Protein AF-A0A0N4VVF8-F1 (afdb_monomer_lite)

Radius of gyration: 21.72 Å; chains: 1; bounding box: 68×48×53 Å

Sequence (247 aa):
LSRVLPILEPITEHSLSLQEAVARMHGYVGIFLQVVKQCMLDDTTSDSSSTEQSKSKDDTLNEERRIYGVRRRVGVYNMRNEGPLFARMEAIAHIASVAQSAVGTEKLDDETKEALYVEQAARWNDLFNFLSLSNQDLLEFQAHVYAASLPWWKDHQTGTDVGLRVCVRNICLRALQAHPCDLWTPCTLLSSLPPSTIEQVILELRNTVSNRKSPQTMINFLRLVQFATILTEDATHAKMLTMFFNS

Structure (mmCIF, N/CA/C/O backbone):
data_AF-A0A0N4VVF8-F1
#
_entry.id   AF-A0A0N4VVF8-F1
#
loop_
_atom_site.group_PDB
_atom_site.id
_atom_site.type_symbol
_atom_site.label_atom_id
_atom_site.label_alt_id
_atom_site.label_comp_id
_atom_site.label_asym_id
_atom_site.label_entity_id
_atom_site.label_seq_id
_atom_site.pdbx_PDB_ins_code
_atom_site.Cartn_x
_atom_site.Cartn_y
_atom_site.Cartn_z
_atom_site.occupancy
_atom_site.B_iso_or_equiv
_atom_site.auth_seq_id
_atom_site.auth_comp_id
_atom_site.auth_asym_id
_atom_site.auth_atom_id
_atom_site.pdbx_PDB_model_num
ATOM 1 N N . LEU A 1 1 ? -47.897 -5.746 3.602 1.00 51.78 1 LEU A N 1
ATOM 2 C CA . LEU A 1 1 ? -46.611 -5.136 3.188 1.00 51.78 1 LEU A CA 1
ATOM 3 C C . LEU A 1 1 ? -46.216 -3.949 4.078 1.00 51.78 1 LEU A C 1
ATOM 5 O O . LEU A 1 1 ? -45.118 -3.990 4.611 1.00 51.78 1 LEU A O 1
ATOM 9 N N . SER A 1 2 ? -47.100 -2.979 4.365 1.00 56.50 2 SER A N 1
ATOM 10 C CA . SER A 1 2 ? -46.779 -1.811 5.225 1.00 56.50 2 SER A CA 1
ATOM 11 C C . SER A 1 2 ? -46.404 -2.115 6.686 1.00 56.50 2 SER A C 1
ATOM 13 O O . SER A 1 2 ? -45.731 -1.312 7.312 1.00 56.50 2 SER A O 1
ATOM 15 N N . ARG A 1 3 ? -46.809 -3.266 7.240 1.00 57.41 3 ARG A N 1
ATOM 16 C CA . ARG A 1 3 ? -46.452 -3.688 8.612 1.00 57.41 3 ARG A CA 1
ATOM 17 C C . ARG A 1 3 ? -45.129 -4.454 8.719 1.00 57.41 3 ARG A C 1
ATOM 19 O O . ARG A 1 3 ? -44.645 -4.652 9.822 1.00 57.41 3 ARG A O 1
ATOM 26 N N . VAL A 1 4 ? -44.581 -4.917 7.594 1.00 58.44 4 VAL A N 1
ATOM 27 C CA . VAL A 1 4 ? -43.373 -5.763 7.556 1.00 58.44 4 VAL A CA 1
ATOM 28 C C . VAL A 1 4 ? -42.125 -4.915 7.299 1.00 58.44 4 VAL A C 1
ATOM 30 O O . VAL A 1 4 ? -41.097 -5.152 7.917 1.00 58.44 4 VAL A O 1
ATOM 33 N N . LEU A 1 5 ? -42.242 -3.880 6.462 1.00 58.34 5 LEU A N 1
ATOM 34 C CA . LEU A 1 5 ? -41.193 -2.883 6.208 1.00 58.34 5 LEU A CA 1
ATOM 35 C C . LEU A 1 5 ? -40.572 -2.279 7.486 1.00 58.34 5 LEU A C 1
ATOM 37 O O . LEU A 1 5 ? -39.361 -2.402 7.626 1.00 58.34 5 LEU A O 1
ATOM 41 N N . PRO A 1 6 ? -41.343 -1.757 8.462 1.00 67.06 6 PRO A N 1
ATOM 42 C CA . PRO A 1 6 ? -40.766 -1.164 9.675 1.00 67.06 6 PRO A CA 1
ATOM 43 C C . PRO A 1 6 ? -40.120 -2.181 10.633 1.00 67.06 6 PRO A C 1
ATOM 45 O O . PRO A 1 6 ? -39.443 -1.789 11.575 1.00 67.06 6 PRO A O 1
ATOM 48 N N . ILE A 1 7 ? -40.333 -3.486 10.427 1.00 69.75 7 ILE A N 1
ATOM 49 C CA . ILE A 1 7 ? -39.659 -4.553 11.187 1.00 69.75 7 ILE A CA 1
ATOM 50 C C . ILE A 1 7 ? -38.381 -4.991 10.464 1.00 69.75 7 ILE A C 1
ATOM 52 O O . ILE A 1 7 ? -37.388 -5.318 11.107 1.00 69.75 7 ILE A O 1
ATOM 56 N N . LEU A 1 8 ? -38.396 -5.000 9.130 1.00 68.19 8 LEU A N 1
ATOM 57 C CA . LEU A 1 8 ? -37.239 -5.369 8.321 1.00 68.19 8 LEU A CA 1
ATOM 58 C C . LEU A 1 8 ? -36.167 -4.279 8.308 1.00 68.19 8 LEU A C 1
ATOM 60 O O . LEU A 1 8 ? -34.995 -4.622 8.334 1.00 68.19 8 LEU A O 1
ATOM 64 N N . GLU A 1 9 ? -36.556 -3.007 8.328 1.00 70.94 9 GLU A N 1
ATOM 65 C CA . GLU A 1 9 ? -35.652 -1.850 8.312 1.00 70.94 9 GLU A CA 1
ATOM 66 C C . GLU A 1 9 ? -34.593 -1.884 9.443 1.00 70.94 9 GLU A C 1
ATOM 68 O O . GLU A 1 9 ? -33.400 -1.942 9.127 1.00 70.94 9 GLU A O 1
ATOM 73 N N . PRO A 1 10 ? -34.952 -2.030 10.736 1.00 75.31 10 PRO A N 1
ATOM 74 C CA . PRO A 1 10 ? -33.957 -2.131 11.809 1.00 75.31 10 PRO A CA 1
ATOM 75 C C . PRO A 1 10 ? -33.123 -3.422 11.749 1.00 75.31 10 PRO A C 1
ATOM 77 O O . PRO A 1 10 ? -31.963 -3.434 12.159 1.00 75.31 10 PRO A O 1
ATOM 80 N N . ILE A 1 11 ? -33.676 -4.522 11.221 1.00 73.44 11 ILE A N 1
ATOM 81 C CA . ILE A 1 11 ? -32.927 -5.777 11.028 1.00 73.44 11 ILE A CA 1
ATOM 82 C C . ILE A 1 11 ? -31.878 -5.595 9.926 1.00 73.44 11 ILE A C 1
ATOM 84 O O . ILE A 1 11 ? -30.742 -6.048 10.076 1.00 73.44 11 ILE A O 1
ATOM 88 N N . THR A 1 12 ? -32.241 -4.917 8.836 1.00 73.75 12 THR A N 1
ATOM 89 C CA . THR A 1 12 ? -31.331 -4.634 7.726 1.00 73.75 12 THR A CA 1
ATOM 90 C C . THR A 1 12 ? -30.212 -3.691 8.151 1.00 73.75 12 THR A C 1
ATOM 92 O O . THR A 1 12 ? -29.050 -4.014 7.910 1.00 73.75 12 THR A O 1
ATOM 95 N N . GLU A 1 13 ? -30.518 -2.615 8.878 1.00 75.38 13 GLU A N 1
ATOM 96 C CA . GLU A 1 13 ? -29.513 -1.693 9.424 1.00 75.38 13 GLU A CA 1
ATOM 97 C C . GLU A 1 13 ? -28.555 -2.398 10.388 1.00 75.38 13 GLU A C 1
ATOM 99 O O . GLU A 1 13 ? -27.333 -2.274 10.269 1.00 75.38 13 GLU A O 1
ATOM 104 N N . HIS A 1 14 ? -29.088 -3.217 11.299 1.00 76.81 14 HIS A N 1
ATOM 105 C CA . HIS A 1 14 ? -28.254 -3.969 12.228 1.00 76.81 14 HIS A CA 1
ATOM 106 C C . HIS A 1 14 ? -27.344 -4.965 11.495 1.00 76.81 14 HIS A C 1
ATOM 108 O O . HIS A 1 14 ? -26.149 -5.039 11.785 1.00 76.81 14 HIS A O 1
ATOM 114 N N . SER A 1 15 ? -27.874 -5.681 10.499 1.00 77.19 15 SER A N 1
ATOM 115 C CA . SER A 1 15 ? -27.088 -6.622 9.692 1.00 77.19 15 SER A CA 1
ATOM 116 C C . SER A 1 15 ? -25.971 -5.938 8.896 1.00 77.19 15 SER A C 1
ATOM 118 O O . SER A 1 15 ? -24.865 -6.474 8.820 1.00 77.19 15 SER A O 1
ATOM 120 N N . LEU A 1 16 ? -26.229 -4.737 8.371 1.00 81.38 16 LEU A N 1
ATOM 121 C CA . LEU A 1 16 ? -25.262 -3.956 7.607 1.00 81.38 16 LEU A CA 1
ATOM 122 C C . LEU A 1 16 ? -24.144 -3.431 8.516 1.00 81.38 16 LEU A C 1
ATOM 124 O O . LEU A 1 16 ? -22.969 -3.639 8.225 1.00 81.38 16 LEU A O 1
ATOM 128 N N . SER A 1 17 ? -24.499 -2.871 9.678 1.00 79.88 17 SER A N 1
ATOM 129 C CA . SER A 1 17 ? -23.515 -2.407 10.669 1.00 79.88 17 SER A CA 1
ATOM 130 C C . SER A 1 17 ? -22.598 -3.535 11.163 1.00 79.88 17 SER A C 1
ATOM 132 O O . SER A 1 17 ? -21.391 -3.344 11.340 1.00 79.88 17 SER A O 1
ATOM 134 N N . LEU A 1 18 ? -23.147 -4.745 11.326 1.00 82.00 18 LEU A N 1
ATOM 135 C CA . LEU A 1 18 ? -22.378 -5.924 11.706 1.00 82.00 18 LEU A CA 1
ATOM 136 C C . LEU A 1 18 ? -21.417 -6.341 10.588 1.00 82.00 18 LEU A C 1
ATOM 138 O O . LEU A 1 18 ? -20.253 -6.628 10.863 1.00 82.00 18 LEU A O 1
ATOM 142 N N . GLN A 1 19 ? -21.876 -6.355 9.335 1.00 84.31 19 GLN A N 1
ATOM 143 C CA . GLN A 1 19 ? -21.021 -6.651 8.184 1.00 84.31 19 GLN A CA 1
ATOM 144 C C . GLN A 1 19 ? -19.869 -5.650 8.056 1.00 84.31 19 GLN A C 1
ATOM 146 O O . GLN A 1 19 ? -18.730 -6.063 7.844 1.00 84.31 19 GLN A O 1
ATOM 151 N N . GLU A 1 20 ? -20.131 -4.358 8.245 1.00 84.00 20 GLU A N 1
ATOM 152 C CA . GLU A 1 20 ? -19.100 -3.317 8.224 1.00 84.00 20 GLU A CA 1
ATOM 153 C C . GLU A 1 20 ? -18.090 -3.473 9.366 1.00 84.00 20 GLU A C 1
ATOM 155 O O . GLU A 1 20 ? -16.886 -3.319 9.160 1.00 84.00 20 GLU A O 1
ATOM 160 N N . ALA A 1 21 ? -18.544 -3.798 10.579 1.00 84.00 21 ALA A N 1
ATOM 161 C CA . ALA A 1 21 ? -17.655 -4.080 11.705 1.00 84.00 21 ALA A CA 1
ATOM 162 C C . ALA A 1 21 ? -16.770 -5.312 11.438 1.00 84.00 21 ALA A C 1
ATOM 164 O O . ALA A 1 21 ? -15.557 -5.265 11.646 1.00 84.00 21 ALA A O 1
ATOM 165 N N . VAL A 1 22 ? -17.351 -6.392 10.908 1.00 86.38 22 VAL A N 1
ATOM 166 C CA . VAL A 1 22 ? -16.611 -7.608 10.540 1.00 86.38 22 VAL A CA 1
ATOM 167 C C . VAL A 1 22 ? -15.602 -7.323 9.427 1.00 86.38 22 VAL A C 1
ATOM 169 O O . VAL A 1 22 ? -14.466 -7.787 9.514 1.00 86.38 22 VAL A O 1
ATOM 172 N N . ALA A 1 23 ? -15.967 -6.536 8.412 1.00 86.81 23 ALA A N 1
ATOM 173 C CA . ALA A 1 23 ? -15.066 -6.161 7.324 1.00 86.81 23 ALA A CA 1
ATOM 174 C C . ALA A 1 23 ? -13.868 -5.335 7.824 1.00 86.81 23 ALA A C 1
ATOM 176 O O . ALA A 1 23 ? -12.729 -5.631 7.453 1.00 86.81 23 ALA A O 1
ATOM 177 N N . ARG A 1 24 ? -14.105 -4.363 8.719 1.00 88.44 24 ARG A N 1
ATOM 178 C CA . ARG A 1 24 ? -13.051 -3.580 9.388 1.00 88.44 24 ARG A CA 1
ATOM 179 C C . ARG A 1 24 ? -12.101 -4.493 10.162 1.00 88.44 24 ARG A C 1
ATOM 181 O O . ARG A 1 24 ? -10.904 -4.525 9.891 1.00 88.44 24 ARG A O 1
ATOM 188 N N . MET A 1 25 ? -12.640 -5.315 11.061 1.00 89.56 25 MET A N 1
ATOM 189 C CA . MET A 1 25 ? -11.835 -6.256 11.845 1.00 89.56 25 MET A CA 1
ATOM 190 C C . MET A 1 25 ? -11.043 -7.221 10.959 1.00 89.56 25 MET A C 1
ATOM 192 O O . MET A 1 25 ? -9.864 -7.458 11.212 1.00 89.56 25 MET A O 1
ATOM 196 N N . HIS A 1 26 ? -11.661 -7.755 9.905 1.00 89.81 26 HIS A N 1
ATOM 197 C CA . HIS A 1 26 ? -10.997 -8.649 8.964 1.00 89.81 26 HIS A CA 1
ATOM 198 C C . HIS A 1 26 ? -9.837 -7.956 8.236 1.00 89.81 26 HIS A C 1
ATOM 200 O O . HIS A 1 26 ? -8.765 -8.546 8.109 1.00 89.81 26 HIS A O 1
ATOM 206 N N . GLY A 1 27 ? -10.016 -6.709 7.788 1.00 88.88 27 GLY A N 1
ATOM 207 C CA . GLY A 1 27 ? -8.948 -5.934 7.153 1.00 88.88 27 GLY A CA 1
ATOM 208 C C . GLY A 1 27 ? -7.764 -5.690 8.093 1.00 88.88 27 GLY A C 1
ATOM 209 O O . GLY A 1 27 ? -6.623 -5.979 7.725 1.00 88.88 27 GLY A O 1
ATOM 210 N N . TYR A 1 28 ? -8.036 -5.278 9.337 1.00 93.25 28 TYR A N 1
ATOM 211 C CA . TYR A 1 28 ? -7.003 -5.103 10.362 1.00 93.25 28 TYR A CA 1
ATOM 212 C C . TYR A 1 28 ? -6.250 -6.404 10.656 1.00 93.25 28 TYR A C 1
ATOM 214 O O . TYR A 1 28 ? -5.022 -6.444 10.591 1.00 93.25 28 TYR A O 1
ATOM 222 N N . VAL A 1 29 ? -6.980 -7.490 10.936 1.00 92.94 29 VAL A N 1
ATOM 223 C CA . VAL A 1 29 ? -6.388 -8.808 11.211 1.00 92.94 29 VAL A CA 1
ATOM 224 C C . VAL A 1 29 ? -5.583 -9.297 10.008 1.00 92.94 29 VAL A C 1
ATOM 226 O O . VAL A 1 29 ? -4.517 -9.884 10.183 1.00 92.94 29 VAL A O 1
ATOM 229 N N . GLY A 1 30 ? -6.044 -9.015 8.788 1.00 92.00 30 GLY A N 1
ATOM 230 C CA . GLY A 1 30 ? -5.320 -9.302 7.557 1.00 92.00 30 GLY A CA 1
ATOM 231 C C . GLY A 1 30 ? -3.929 -8.670 7.545 1.00 92.00 30 GLY A C 1
ATOM 232 O O . GLY A 1 30 ? -2.944 -9.390 7.386 1.00 92.00 30 GLY A O 1
ATOM 233 N N . ILE A 1 31 ? -3.838 -7.357 7.771 1.00 93.19 31 ILE A N 1
ATOM 234 C CA . ILE A 1 31 ? -2.557 -6.631 7.808 1.00 93.19 31 ILE A CA 1
ATOM 235 C C . ILE A 1 31 ? -1.703 -7.102 8.983 1.00 93.19 31 ILE A C 1
ATOM 237 O O . ILE A 1 31 ? -0.527 -7.408 8.797 1.00 93.19 31 ILE A O 1
ATOM 241 N N . PHE A 1 32 ? -2.295 -7.242 10.170 1.00 93.56 32 PHE A N 1
ATOM 242 C CA . PHE A 1 32 ? -1.606 -7.732 11.363 1.00 93.56 32 PHE A CA 1
ATOM 243 C C . PHE A 1 32 ? -0.938 -9.088 11.118 1.00 93.56 32 PHE A C 1
ATOM 245 O O . PHE A 1 32 ? 0.244 -9.273 11.404 1.00 93.56 32 PHE A O 1
ATOM 252 N N . LEU A 1 33 ? -1.662 -10.035 10.518 1.00 92.38 33 LEU A N 1
ATOM 253 C CA . LEU A 1 33 ? -1.113 -11.344 10.182 1.00 92.38 33 LEU A CA 1
ATOM 254 C C . LEU A 1 33 ? 0.009 -11.256 9.146 1.00 92.38 33 LEU A C 1
ATOM 256 O O . LEU A 1 33 ? 0.926 -12.072 9.202 1.00 92.38 33 LEU A O 1
ATOM 260 N N . GLN A 1 34 ? -0.040 -10.313 8.201 1.00 91.31 34 GLN A N 1
ATOM 261 C CA . GLN A 1 34 ? 1.062 -10.112 7.257 1.00 91.31 34 GLN A CA 1
ATOM 262 C C . GLN A 1 34 ? 2.299 -9.528 7.943 1.00 91.31 34 GLN A C 1
ATOM 264 O O . GLN A 1 34 ? 3.383 -10.062 7.734 1.00 91.31 34 GLN A O 1
ATOM 269 N N . VAL A 1 35 ? 2.143 -8.527 8.818 1.00 91.69 35 VAL A N 1
ATOM 270 C CA . VAL A 1 35 ? 3.242 -7.985 9.640 1.00 91.69 35 VAL A CA 1
ATOM 271 C C . VAL A 1 35 ? 3.904 -9.111 10.434 1.00 91.69 35 VAL A C 1
ATOM 273 O O . VAL A 1 35 ? 5.112 -9.310 10.348 1.00 91.69 35 VAL A O 1
ATOM 276 N N . VAL A 1 36 ? 3.109 -9.915 11.148 1.00 90.56 36 VAL A N 1
ATOM 277 C CA . VAL A 1 36 ? 3.628 -11.045 11.931 1.00 90.56 36 VAL A CA 1
ATOM 278 C C . VAL A 1 36 ? 4.330 -12.063 11.033 1.00 90.56 36 VAL A C 1
ATOM 280 O O . VAL A 1 36 ? 5.407 -12.535 11.384 1.00 90.56 36 VAL A O 1
ATOM 283 N N . LYS A 1 37 ? 3.778 -12.382 9.856 1.00 90.19 37 LYS A N 1
ATOM 284 C CA . LYS A 1 37 ? 4.438 -13.282 8.898 1.00 90.19 37 LYS A CA 1
ATOM 285 C C . LYS A 1 37 ? 5.792 -12.745 8.448 1.00 90.19 37 LYS A C 1
ATOM 287 O O . LYS A 1 37 ? 6.727 -13.532 8.401 1.00 90.19 37 LYS A O 1
ATOM 292 N N . GLN A 1 38 ? 5.902 -11.450 8.155 1.00 89.31 38 GLN A N 1
ATOM 293 C CA . GLN A 1 38 ? 7.169 -10.820 7.768 1.00 89.31 38 GLN A CA 1
ATOM 294 C C . GLN A 1 38 ? 8.185 -10.822 8.912 1.00 89.31 38 GLN A C 1
ATOM 296 O O . GLN A 1 38 ? 9.362 -11.095 8.689 1.00 89.31 38 GLN A O 1
ATOM 301 N N . CYS A 1 39 ? 7.735 -10.612 10.150 1.00 88.88 39 CYS A N 1
ATOM 302 C CA . CYS A 1 39 ? 8.577 -10.741 11.338 1.00 88.88 39 CYS A CA 1
ATOM 303 C C . CYS A 1 39 ? 9.100 -12.173 11.543 1.00 88.88 39 CYS A C 1
ATOM 305 O O . CYS A 1 39 ? 10.187 -12.353 12.084 1.00 88.88 39 CYS A O 1
ATOM 307 N N . MET A 1 40 ? 8.322 -13.187 11.155 1.00 86.75 40 MET A N 1
ATOM 308 C CA . MET A 1 40 ? 8.652 -14.608 11.328 1.00 86.75 40 MET A CA 1
ATOM 309 C C . MET A 1 40 ? 9.352 -15.231 10.112 1.00 86.75 40 MET A C 1
ATOM 311 O O . MET A 1 40 ? 9.544 -16.445 10.092 1.00 86.75 40 MET A O 1
ATOM 315 N N . LEU A 1 41 ? 9.703 -14.451 9.084 1.00 84.94 41 LEU A N 1
ATOM 316 C CA . LEU A 1 41 ? 10.544 -14.962 8.004 1.00 84.94 41 LEU A CA 1
ATOM 317 C C . LEU A 1 41 ? 11.972 -15.153 8.524 1.00 84.94 41 LEU A C 1
ATOM 319 O O . LEU A 1 41 ? 12.555 -14.243 9.115 1.00 84.94 41 LEU A O 1
ATOM 323 N N . ASP A 1 42 ? 12.518 -16.341 8.287 1.00 71.69 42 ASP A N 1
ATOM 324 C CA . ASP A 1 42 ? 13.925 -16.645 8.525 1.00 71.69 42 ASP A CA 1
ATOM 325 C C . ASP A 1 42 ? 14.747 -16.287 7.276 1.00 71.69 42 ASP A C 1
ATOM 327 O O . ASP A 1 42 ? 14.283 -16.504 6.147 1.00 71.69 42 ASP A O 1
ATOM 331 N N . ASP A 1 43 ? 15.983 -15.811 7.476 1.00 56.94 43 ASP A N 1
ATOM 332 C CA . ASP A 1 43 ? 16.930 -15.396 6.418 1.00 56.94 43 ASP A CA 1
ATOM 333 C C . ASP A 1 43 ? 17.161 -16.474 5.337 1.00 56.94 43 ASP A C 1
ATOM 335 O O . ASP A 1 43 ? 17.566 -16.181 4.217 1.00 56.94 43 ASP A O 1
ATOM 339 N N . THR A 1 44 ? 16.874 -17.743 5.637 1.00 51.91 44 THR A N 1
ATOM 340 C CA . THR A 1 44 ? 17.059 -18.882 4.725 1.00 51.91 44 THR A CA 1
ATOM 341 C C . THR A 1 44 ? 15.926 -19.065 3.712 1.00 51.91 44 THR A C 1
ATOM 343 O O . THR A 1 44 ? 16.057 -19.851 2.772 1.00 51.91 44 THR A O 1
ATOM 346 N N . THR A 1 45 ? 14.800 -18.364 3.873 1.00 51.62 45 THR A N 1
ATOM 347 C CA . THR A 1 45 ? 13.609 -18.550 3.022 1.00 51.62 45 THR A CA 1
ATOM 348 C C . THR A 1 45 ? 13.491 -17.554 1.869 1.00 51.62 45 THR A C 1
ATOM 350 O O . THR A 1 45 ? 12.685 -17.777 0.963 1.00 51.62 45 THR A O 1
ATOM 353 N N . SER A 1 46 ? 14.301 -16.493 1.850 1.00 45.41 46 SER A N 1
ATOM 354 C CA . SER A 1 46 ? 14.313 -15.484 0.780 1.00 45.41 46 SER A CA 1
ATOM 355 C C . SER A 1 46 ? 15.048 -15.934 -0.491 1.00 45.41 46 SER A C 1
ATOM 357 O O . SER A 1 46 ? 14.698 -15.475 -1.578 1.00 45.41 46 SER A O 1
ATOM 359 N N . ASP A 1 47 ? 15.985 -16.885 -0.388 1.00 38.56 47 ASP A N 1
ATOM 360 C CA . ASP A 1 47 ? 16.879 -17.261 -1.499 1.00 38.56 47 ASP A CA 1
ATOM 361 C C . ASP A 1 47 ? 16.446 -18.501 -2.300 1.00 38.56 47 ASP A C 1
ATOM 363 O O . ASP A 1 47 ? 17.005 -18.794 -3.355 1.00 38.56 47 ASP A O 1
ATOM 367 N N . SER A 1 48 ? 15.394 -19.214 -1.894 1.00 36.84 48 SER A N 1
ATOM 368 C CA . SER A 1 48 ? 14.905 -20.400 -2.623 1.00 36.84 48 SER A CA 1
ATOM 369 C C . SER A 1 48 ? 13.909 -20.047 -3.740 1.00 36.84 48 SER A C 1
ATOM 371 O O . SER A 1 48 ? 12.902 -20.720 -3.960 1.00 36.84 48 SER A O 1
ATOM 373 N N . SER A 1 49 ? 14.218 -18.999 -4.510 1.00 38.94 49 SER A N 1
ATOM 374 C CA . SER A 1 49 ? 13.549 -18.697 -5.784 1.00 38.94 49 SER A CA 1
ATOM 375 C C . SER A 1 49 ? 14.243 -19.345 -6.989 1.00 38.94 49 SER A C 1
ATOM 377 O O . SER A 1 49 ? 14.152 -18.864 -8.108 1.00 38.94 49 SER A O 1
ATOM 379 N N . SER A 1 50 ? 14.873 -20.499 -6.794 1.00 42.19 50 SER A N 1
ATOM 380 C CA . SER A 1 50 ? 15.137 -21.463 -7.862 1.00 42.19 50 SER A CA 1
ATOM 381 C C . SER A 1 50 ? 15.502 -22.797 -7.228 1.00 42.19 50 SER A C 1
ATOM 383 O O . SER A 1 50 ? 16.459 -22.861 -6.465 1.00 42.19 50 SER A O 1
ATOM 385 N N . THR A 1 51 ? 14.769 -23.857 -7.582 1.00 39.56 51 THR A N 1
ATOM 386 C CA . THR A 1 51 ? 15.043 -25.261 -7.213 1.00 39.56 51 THR A CA 1
ATOM 387 C C . THR A 1 51 ? 14.998 -25.582 -5.716 1.00 39.56 51 THR A C 1
ATOM 389 O O . THR A 1 51 ? 16.021 -25.595 -5.060 1.00 39.56 51 THR A O 1
ATOM 392 N N . GLU A 1 52 ? 13.818 -25.949 -5.205 1.00 31.52 52 GLU A N 1
ATOM 393 C CA . GLU A 1 52 ? 13.631 -27.226 -4.495 1.00 31.52 52 GLU A CA 1
ATOM 394 C C . GLU A 1 52 ? 12.142 -27.471 -4.198 1.00 31.52 52 GLU A C 1
ATOM 396 O O . GLU A 1 52 ? 11.479 -26.742 -3.463 1.00 31.52 52 GLU A O 1
ATOM 401 N N . GLN A 1 53 ? 11.595 -28.524 -4.811 1.00 40.00 53 GLN A N 1
ATOM 402 C CA . GLN A 1 53 ? 10.330 -29.128 -4.406 1.00 40.00 53 GLN A CA 1
ATOM 403 C C . GLN A 1 53 ? 10.542 -29.851 -3.069 1.00 40.00 53 GLN A C 1
ATOM 405 O O . GLN A 1 53 ? 10.761 -31.062 -3.044 1.00 40.00 53 GLN A O 1
ATOM 410 N N . SER A 1 54 ? 10.444 -29.144 -1.948 1.00 33.03 54 SER A N 1
ATOM 411 C CA . SER A 1 54 ? 10.273 -29.792 -0.649 1.00 33.03 54 SER A CA 1
ATOM 412 C C . SER A 1 54 ? 8.802 -30.190 -0.482 1.00 33.03 54 SER A C 1
ATOM 414 O O . SER A 1 54 ? 7.936 -29.438 -0.041 1.00 33.03 54 SER A O 1
ATOM 416 N N . LYS A 1 55 ? 8.506 -31.429 -0.887 1.00 42.00 55 LYS A N 1
ATOM 417 C CA . LYS A 1 55 ? 7.288 -32.149 -0.507 1.00 42.00 55 LYS A CA 1
ATOM 418 C C . LYS A 1 55 ? 7.249 -32.306 1.018 1.00 42.00 55 LYS A C 1
ATOM 420 O O . LYS A 1 55 ? 7.769 -33.290 1.531 1.00 42.00 55 LYS A O 1
ATOM 425 N N . SER A 1 56 ? 6.587 -31.405 1.737 1.00 35.31 56 SER A N 1
ATOM 426 C CA . SER A 1 56 ? 5.927 -31.762 2.999 1.00 35.31 56 SER A CA 1
ATOM 427 C C . SER A 1 56 ? 4.952 -30.683 3.478 1.00 35.31 56 SER A C 1
ATOM 429 O O . SER A 1 56 ? 5.337 -29.535 3.667 1.00 35.31 56 SER A O 1
ATOM 431 N N . LYS A 1 57 ? 3.717 -31.113 3.764 1.00 37.50 57 LYS A N 1
ATOM 432 C CA . LYS A 1 57 ? 2.699 -30.477 4.627 1.00 37.50 57 LYS A CA 1
ATOM 433 C C . LYS A 1 57 ? 1.977 -29.193 4.185 1.00 37.50 57 LYS A C 1
ATOM 435 O O . LYS A 1 57 ? 1.062 -28.810 4.903 1.00 37.50 57 LYS A O 1
ATOM 440 N N . ASP A 1 58 ? 2.269 -28.598 3.029 1.00 39.84 58 ASP A N 1
ATOM 441 C CA . ASP A 1 58 ? 1.560 -27.378 2.567 1.00 39.84 58 ASP A CA 1
ATOM 442 C C . ASP A 1 58 ? 0.461 -27.638 1.508 1.00 39.84 58 ASP A C 1
ATOM 444 O O . ASP A 1 58 ? -0.135 -26.710 0.962 1.00 39.84 58 ASP A O 1
ATOM 448 N N . ASP A 1 59 ? 0.160 -28.907 1.200 1.00 38.38 59 ASP A N 1
ATOM 449 C CA . ASP A 1 59 ? -0.842 -29.256 0.178 1.00 38.38 59 ASP A CA 1
ATOM 450 C C . ASP A 1 59 ? -2.286 -28.933 0.600 1.00 38.38 59 ASP A C 1
ATOM 452 O O . ASP A 1 59 ? -3.119 -28.667 -0.261 1.00 38.38 59 ASP A O 1
ATOM 456 N N . THR A 1 60 ? -2.594 -28.863 1.899 1.00 42.81 60 THR A N 1
ATOM 457 C CA . THR A 1 60 ? -3.953 -28.550 2.378 1.00 42.81 60 THR A CA 1
ATOM 458 C C . THR A 1 60 ? -4.318 -27.068 2.262 1.00 42.81 60 THR A C 1
ATOM 460 O O . THR A 1 60 ? -5.476 -26.754 2.016 1.00 42.81 60 THR A O 1
ATOM 463 N N . LEU A 1 61 ? -3.355 -26.142 2.359 1.00 45.62 61 LEU A N 1
ATOM 464 C CA . LEU A 1 61 ? -3.603 -24.698 2.180 1.00 45.62 61 LEU A CA 1
ATOM 465 C C . LEU A 1 61 ? -3.577 -24.262 0.706 1.00 45.62 61 LEU A C 1
ATOM 467 O O . LEU A 1 61 ? -4.031 -23.170 0.354 1.00 45.62 61 LEU A O 1
ATOM 471 N N . ASN A 1 62 ? -3.035 -25.107 -0.172 1.00 45.44 62 ASN A N 1
ATOM 472 C CA . ASN A 1 62 ? -2.901 -24.821 -1.598 1.00 45.44 62 ASN A CA 1
ATOM 473 C C . ASN A 1 62 ? -4.178 -25.135 -2.397 1.00 45.44 62 ASN A C 1
ATOM 475 O O . ASN A 1 62 ? -4.321 -24.662 -3.528 1.00 45.44 62 ASN A O 1
ATOM 479 N N . GLU A 1 63 ? -5.107 -25.920 -1.841 1.00 45.00 63 GLU A N 1
ATOM 480 C CA . GLU A 1 63 ? -6.381 -26.235 -2.498 1.00 45.00 63 GLU A CA 1
ATOM 481 C C . GLU A 1 63 ? -7.382 -25.076 -2.437 1.00 45.00 63 GLU A C 1
ATOM 483 O O . GLU A 1 63 ? -8.038 -24.800 -3.441 1.00 45.00 63 GLU A O 1
ATOM 488 N N . GLU A 1 64 ? -7.416 -24.306 -1.345 1.00 46.09 64 GLU A N 1
ATOM 489 C CA . GLU A 1 64 ? -8.353 -23.180 -1.174 1.00 46.09 64 GLU A CA 1
ATOM 490 C C . GLU A 1 64 ? -8.096 -21.997 -2.124 1.00 46.09 64 GLU A C 1
ATOM 492 O O . GLU A 1 64 ? -8.952 -21.134 -2.302 1.00 46.09 64 GLU A O 1
ATOM 497 N N . ARG A 1 65 ? -6.929 -21.942 -2.780 1.00 46.19 65 ARG A N 1
ATOM 498 C CA . ARG A 1 65 ? -6.548 -20.844 -3.691 1.00 46.19 65 ARG A CA 1
ATOM 499 C C . ARG A 1 65 ? -6.654 -21.201 -5.173 1.00 46.19 65 ARG A C 1
ATOM 501 O O . ARG A 1 65 ? -6.268 -20.400 -6.027 1.00 46.19 65 ARG A O 1
ATOM 508 N N . ARG A 1 66 ? -7.185 -22.383 -5.503 1.00 47.03 66 ARG A N 1
ATOM 509 C CA . ARG A 1 66 ? -7.456 -22.804 -6.885 1.00 47.03 66 ARG A CA 1
ATOM 510 C C . ARG A 1 66 ? -8.813 -22.277 -7.339 1.00 47.03 66 ARG A C 1
ATOM 512 O O . ARG A 1 66 ? -9.781 -23.023 -7.433 1.00 47.03 66 ARG A O 1
ATOM 519 N N . ILE A 1 67 ? -8.885 -21.003 -7.696 1.00 47.28 67 ILE A N 1
ATOM 520 C CA . ILE A 1 67 ? -10.038 -20.520 -8.459 1.00 47.28 67 ILE A CA 1
ATOM 521 C C . ILE A 1 67 ? -9.856 -21.029 -9.909 1.00 47.28 67 ILE A C 1
ATOM 523 O O . ILE A 1 67 ? -8.938 -20.613 -10.612 1.00 47.28 67 ILE A O 1
ATOM 527 N N . TYR A 1 68 ? -10.680 -22.005 -10.319 1.00 51.59 68 TYR A N 1
ATOM 528 C CA . TYR A 1 68 ? -10.750 -22.621 -11.665 1.00 51.59 68 TYR A CA 1
ATOM 529 C C . TYR A 1 68 ? -9.560 -23.475 -12.152 1.00 51.59 68 TYR A C 1
ATOM 531 O O . TYR A 1 68 ? -9.269 -23.511 -13.346 1.00 51.59 68 TYR A O 1
ATOM 539 N N . GLY A 1 69 ? -8.853 -24.195 -11.275 1.00 45.91 69 GLY A N 1
ATOM 540 C CA . GLY A 1 69 ? -7.810 -25.144 -11.718 1.00 45.91 69 GLY A CA 1
ATOM 541 C C . GLY A 1 69 ? -6.564 -24.493 -12.344 1.00 45.91 69 GLY A C 1
ATOM 542 O O . GLY A 1 69 ? -5.674 -25.188 -12.836 1.00 45.91 69 GLY A O 1
ATOM 543 N N . VAL A 1 70 ? -6.461 -23.163 -12.287 1.00 48.41 70 VAL A N 1
ATOM 544 C CA . VAL A 1 70 ? -5.270 -22.425 -12.702 1.00 48.41 70 VAL A CA 1
ATOM 545 C C . VAL A 1 70 ? -4.203 -22.613 -11.625 1.00 48.41 70 VAL A C 1
ATOM 547 O O . VAL A 1 70 ? -4.385 -22.226 -10.470 1.00 48.41 70 VAL A O 1
ATOM 550 N N . ARG A 1 71 ? -3.077 -23.240 -11.990 1.00 50.00 71 ARG A N 1
ATOM 551 C CA . ARG A 1 71 ? -1.897 -23.322 -11.115 1.00 50.00 71 ARG A CA 1
ATOM 552 C C . ARG A 1 71 ? -1.486 -21.908 -10.691 1.00 50.00 71 ARG A C 1
ATOM 554 O O . ARG A 1 71 ? -1.522 -20.991 -11.511 1.00 50.00 71 ARG A O 1
ATOM 561 N N . ARG A 1 72 ? -1.058 -21.743 -9.433 1.00 52.56 72 ARG A N 1
ATOM 562 C CA . ARG A 1 72 ? -0.490 -20.485 -8.923 1.00 52.56 72 ARG A CA 1
ATOM 563 C C . ARG A 1 72 ? 0.536 -19.965 -9.935 1.00 52.56 72 ARG A C 1
ATOM 565 O O . ARG A 1 72 ? 1.461 -20.696 -10.291 1.00 52.56 72 ARG A O 1
ATOM 572 N N . ARG A 1 73 ? 0.337 -18.742 -10.438 1.00 56.69 73 ARG A N 1
ATOM 573 C CA . ARG A 1 73 ? 1.261 -18.130 -11.402 1.00 56.69 73 ARG A CA 1
ATOM 574 C C . ARG A 1 73 ? 2.651 -18.081 -10.759 1.00 56.69 73 ARG A C 1
ATOM 576 O O . ARG A 1 73 ? 2.806 -17.577 -9.647 1.00 56.69 73 ARG A O 1
ATOM 583 N N . VAL A 1 74 ? 3.637 -18.676 -11.422 1.00 56.00 74 VAL A N 1
ATOM 584 C CA . VAL A 1 74 ? 5.024 -18.688 -10.943 1.00 56.00 74 VAL A CA 1
ATOM 585 C C . VAL A 1 74 ? 5.604 -17.284 -11.125 1.00 56.00 74 VAL A C 1
ATOM 587 O O . VAL A 1 74 ? 5.429 -16.686 -12.183 1.00 56.00 74 VAL A O 1
ATOM 590 N N . GLY A 1 75 ? 6.266 -16.768 -10.086 1.00 61.72 75 GLY A N 1
ATOM 591 C CA . GLY A 1 75 ? 6.921 -15.455 -10.084 1.00 61.72 75 GLY A CA 1
ATOM 592 C C . GLY A 1 75 ? 6.006 -14.244 -9.889 1.00 61.72 75 GLY A C 1
ATOM 593 O O . GLY A 1 75 ? 6.379 -13.145 -10.273 1.00 61.72 75 GLY A O 1
ATOM 594 N N . VAL A 1 76 ? 4.832 -14.430 -9.275 1.00 77.62 76 VAL A N 1
ATOM 595 C CA . VAL A 1 76 ? 4.002 -13.312 -8.787 1.00 77.62 76 VAL A CA 1
ATOM 596 C C . VAL A 1 76 ? 4.728 -12.578 -7.666 1.00 77.62 76 VAL A C 1
ATOM 598 O O . VAL A 1 76 ? 5.165 -13.210 -6.694 1.00 77.62 76 VAL A O 1
ATOM 601 N N . TYR A 1 77 ? 4.806 -11.253 -7.795 1.00 82.00 77 TYR A N 1
ATOM 602 C CA . TYR A 1 77 ? 5.382 -10.394 -6.771 1.00 82.00 77 TYR A CA 1
ATOM 603 C C . TYR A 1 77 ? 4.533 -10.488 -5.500 1.00 82.00 77 TYR A C 1
ATOM 605 O O . TYR A 1 77 ? 3.316 -10.312 -5.525 1.00 82.00 77 TYR A O 1
ATOM 613 N N . ASN A 1 78 ? 5.159 -10.829 -4.381 1.00 84.12 78 ASN A N 1
ATOM 614 C CA . ASN A 1 78 ? 4.483 -11.024 -3.109 1.00 84.12 78 ASN A CA 1
ATOM 615 C C . ASN A 1 78 ? 5.304 -10.430 -1.963 1.00 84.12 78 ASN A C 1
ATOM 617 O O . ASN A 1 78 ? 6.468 -10.089 -2.129 1.00 84.12 78 ASN A O 1
ATOM 621 N N . MET A 1 79 ? 4.712 -10.348 -0.773 1.00 84.00 79 MET A N 1
ATOM 622 C CA . MET A 1 79 ? 5.377 -9.720 0.370 1.00 84.00 79 MET A CA 1
ATOM 623 C C . MET A 1 79 ? 6.668 -10.428 0.803 1.00 84.00 79 MET A C 1
ATOM 625 O O . MET A 1 79 ? 7.510 -9.805 1.427 1.00 84.00 79 MET A O 1
ATOM 629 N N . ARG A 1 80 ? 6.876 -11.718 0.493 1.00 82.44 80 ARG A N 1
ATOM 630 C CA . ARG A 1 80 ? 8.160 -12.380 0.801 1.00 82.44 80 ARG A CA 1
ATOM 631 C C . ARG A 1 80 ? 9.303 -11.841 -0.060 1.00 82.44 80 ARG A C 1
ATOM 633 O O . ARG A 1 80 ? 10.451 -11.950 0.346 1.00 82.44 80 ARG A O 1
ATOM 640 N N . ASN A 1 81 ? 9.006 -11.253 -1.223 1.00 82.38 81 ASN A N 1
ATOM 641 C CA . ASN A 1 81 ? 10.009 -10.596 -2.063 1.00 82.38 81 ASN A CA 1
ATOM 642 C C . ASN A 1 81 ? 10.597 -9.332 -1.410 1.00 82.38 81 ASN A C 1
ATOM 644 O O . ASN A 1 81 ? 11.598 -8.819 -1.902 1.00 82.38 81 ASN A O 1
ATOM 648 N N . GLU A 1 82 ? 9.986 -8.827 -0.336 1.00 85.38 82 GLU A N 1
ATOM 649 C CA . GLU A 1 82 ? 10.439 -7.632 0.386 1.00 85.38 82 GLU A CA 1
ATOM 650 C C . GLU A 1 82 ? 11.431 -7.955 1.509 1.00 85.38 82 GLU A C 1
ATOM 652 O O . GLU A 1 82 ? 12.091 -7.054 2.017 1.00 85.38 82 GLU A O 1
ATOM 657 N N . GLY A 1 83 ? 11.598 -9.243 1.828 1.00 84.38 83 GLY A N 1
ATOM 658 C CA . GLY A 1 83 ? 12.485 -9.715 2.885 1.00 84.38 83 GLY A CA 1
ATOM 659 C C . GLY A 1 83 ? 11.871 -9.622 4.287 1.00 84.38 83 GLY A C 1
ATOM 660 O O . GLY A 1 83 ? 10.787 -9.064 4.461 1.00 84.38 83 GLY A O 1
ATOM 661 N N . PRO A 1 84 ? 12.548 -10.203 5.291 1.00 87.31 84 PRO A N 1
ATOM 662 C CA . PRO A 1 84 ? 12.060 -10.251 6.663 1.00 87.31 84 PRO A CA 1
ATOM 663 C C . PRO A 1 84 ? 12.023 -8.869 7.321 1.00 87.31 84 PRO A C 1
ATOM 665 O O . PRO A 1 84 ? 12.833 -7.984 7.040 1.00 87.31 84 PRO A O 1
ATOM 668 N N . LEU A 1 85 ? 11.110 -8.721 8.279 1.00 87.31 85 LEU A N 1
ATOM 669 C CA . LEU A 1 85 ? 11.023 -7.538 9.125 1.00 87.31 85 LEU A CA 1
ATOM 670 C C . LEU A 1 85 ? 11.809 -7.776 10.424 1.00 87.31 85 LEU A C 1
ATOM 672 O O . LEU A 1 85 ? 11.357 -8.472 11.336 1.00 87.31 85 LEU A O 1
ATOM 676 N N . PHE A 1 86 ? 13.002 -7.182 10.512 1.00 84.44 86 PHE A N 1
ATOM 677 C CA . PHE A 1 86 ? 13.929 -7.400 11.631 1.00 84.44 86 PHE A CA 1
ATOM 678 C C . PHE A 1 86 ? 13.532 -6.670 12.925 1.00 84.44 86 PHE A C 1
ATOM 680 O O . PHE A 1 86 ? 13.717 -7.207 14.018 1.00 84.44 86 PHE A O 1
ATOM 687 N N . ALA A 1 87 ? 12.938 -5.478 12.826 1.00 88.00 87 ALA A N 1
ATOM 688 C CA . ALA A 1 87 ? 12.456 -4.684 13.961 1.00 88.00 87 ALA A CA 1
ATOM 689 C C . ALA A 1 87 ? 11.108 -5.205 14.506 1.00 88.00 87 ALA A C 1
ATOM 691 O O . ALA A 1 87 ? 10.097 -4.505 14.534 1.00 88.00 87 ALA A O 1
ATOM 692 N N . ARG A 1 88 ? 11.076 -6.476 14.929 1.00 88.44 88 ARG A N 1
ATOM 693 C CA . ARG A 1 88 ? 9.839 -7.218 15.249 1.00 88.44 88 ARG A CA 1
ATOM 694 C C . ARG A 1 88 ? 8.984 -6.552 16.329 1.00 88.44 88 ARG A C 1
ATOM 696 O O . ARG A 1 88 ? 7.769 -6.462 16.179 1.00 88.44 88 ARG A O 1
ATOM 703 N N . MET A 1 89 ? 9.608 -6.106 17.420 1.00 89.50 89 MET A N 1
ATOM 704 C CA . MET A 1 89 ? 8.896 -5.489 18.547 1.00 89.50 89 MET A CA 1
ATOM 705 C C . MET A 1 89 ? 8.272 -4.150 18.155 1.00 89.50 89 MET A C 1
ATOM 707 O O . MET A 1 89 ? 7.125 -3.884 18.502 1.00 89.50 89 MET A O 1
ATOM 711 N N . GLU A 1 90 ? 9.007 -3.343 17.392 1.00 91.12 90 GLU A N 1
ATOM 712 C CA . GLU A 1 90 ? 8.539 -2.053 16.883 1.00 91.12 90 GLU A CA 1
ATOM 713 C C . GLU A 1 90 ? 7.399 -2.251 15.885 1.00 91.12 90 GLU A C 1
ATOM 715 O O . GLU A 1 90 ? 6.362 -1.609 16.008 1.00 91.12 90 GLU A O 1
ATOM 720 N N . ALA A 1 91 ? 7.521 -3.222 14.975 1.00 90.25 91 ALA A N 1
ATOM 721 C CA . ALA A 1 91 ? 6.461 -3.553 14.027 1.00 90.25 91 ALA A CA 1
ATOM 722 C C . ALA A 1 91 ? 5.158 -3.951 14.720 1.00 90.25 91 ALA A C 1
ATOM 724 O O . ALA A 1 91 ? 4.089 -3.469 14.347 1.00 90.25 91 ALA A O 1
ATOM 725 N N . ILE A 1 92 ? 5.247 -4.807 15.746 1.00 92.62 92 ILE A N 1
ATOM 726 C CA . ILE A 1 92 ? 4.088 -5.225 16.541 1.00 92.62 92 ILE A CA 1
ATOM 727 C C . ILE A 1 92 ? 3.492 -4.024 17.286 1.00 92.62 92 ILE A C 1
ATOM 729 O O . ILE A 1 92 ? 2.271 -3.887 17.329 1.00 92.62 92 ILE A O 1
ATOM 733 N N . ALA A 1 93 ? 4.321 -3.133 17.833 1.00 93.19 93 ALA A N 1
ATOM 734 C CA . ALA A 1 93 ? 3.849 -1.932 18.515 1.00 93.19 93 ALA A CA 1
ATOM 735 C C . ALA A 1 93 ? 3.138 -0.957 17.556 1.00 93.19 93 ALA A C 1
ATOM 737 O O . ALA A 1 93 ? 2.037 -0.499 17.867 1.00 93.19 93 ALA A O 1
ATOM 738 N N . HIS A 1 94 ? 3.709 -0.694 16.376 1.00 93.12 94 HIS A N 1
ATOM 739 C CA . HIS A 1 94 ? 3.118 0.188 15.366 1.00 93.12 94 HIS A CA 1
ATOM 740 C C . HIS A 1 94 ? 1.796 -0.359 14.810 1.00 93.12 94 HIS A C 1
ATOM 742 O O . HIS A 1 94 ? 0.845 0.398 14.647 1.00 93.12 94 HIS A O 1
ATOM 748 N N . ILE A 1 95 ? 1.675 -1.670 14.563 1.00 93.00 95 ILE A N 1
ATOM 749 C CA . ILE A 1 95 ? 0.390 -2.237 14.116 1.00 93.00 95 ILE A CA 1
ATOM 750 C C . ILE A 1 95 ? -0.633 -2.347 15.258 1.00 93.00 95 ILE A C 1
ATOM 752 O O . ILE A 1 95 ? -1.841 -2.272 15.029 1.00 93.00 95 ILE A O 1
ATOM 756 N N . ALA A 1 96 ? -0.189 -2.522 16.504 1.00 92.88 96 ALA A N 1
ATOM 757 C CA . ALA A 1 96 ? -1.084 -2.534 17.658 1.00 92.88 96 ALA A CA 1
ATOM 758 C C . ALA A 1 96 ? -1.644 -1.136 17.960 1.00 92.88 96 ALA A C 1
ATOM 760 O O . ALA A 1 96 ? -2.802 -1.018 18.363 1.00 92.88 96 ALA A O 1
ATOM 761 N N . SER A 1 97 ? -0.868 -0.073 17.724 1.00 92.56 97 SER A N 1
ATOM 762 C CA . SER A 1 97 ? -1.308 1.304 17.983 1.00 92.56 97 SER A CA 1
ATOM 763 C C . SER A 1 97 ? -2.528 1.691 17.133 1.00 92.56 97 SER A C 1
ATOM 765 O O . SER A 1 97 ? -3.437 2.365 17.629 1.00 92.56 97 SER A O 1
ATOM 767 N N . VAL A 1 98 ? -2.616 1.189 15.898 1.00 91.88 98 VAL A N 1
ATOM 768 C CA . VAL A 1 98 ? -3.745 1.437 14.986 1.00 91.88 98 VAL A CA 1
ATOM 769 C C . VAL A 1 98 ? -4.929 0.483 15.186 1.00 91.88 98 VAL A C 1
ATOM 771 O O . VAL A 1 98 ? -5.938 0.617 14.498 1.00 91.88 98 VAL A O 1
ATOM 774 N N . ALA A 1 99 ? -4.875 -0.465 16.130 1.00 90.31 99 ALA A N 1
ATOM 775 C CA . ALA A 1 99 ? -5.948 -1.448 16.347 1.00 90.31 99 ALA A CA 1
ATOM 776 C C . ALA A 1 99 ? -7.308 -0.801 16.657 1.00 90.31 99 ALA A C 1
ATOM 778 O O . ALA A 1 99 ? -8.355 -1.280 16.225 1.00 90.31 99 ALA A O 1
ATOM 779 N N . GLN A 1 100 ? -7.287 0.324 17.376 1.00 87.25 100 GLN A N 1
ATOM 780 C CA . GLN A 1 100 ? -8.488 1.084 17.728 1.00 87.25 100 GLN A CA 1
ATOM 781 C C . GLN A 1 100 ? -9.231 1.624 16.498 1.00 87.25 100 GLN A C 1
ATOM 783 O O . GLN A 1 100 ? -10.443 1.800 16.562 1.00 87.25 100 GLN A O 1
ATOM 788 N N . SER A 1 101 ? -8.554 1.797 15.358 1.00 84.94 101 SER A N 1
ATOM 789 C CA . SER A 1 101 ? -9.188 2.215 14.102 1.00 84.94 101 SER A CA 1
ATOM 790 C C . SER A 1 101 ? -10.173 1.183 13.526 1.00 84.94 101 SER A C 1
ATOM 792 O O . SER A 1 101 ? -11.024 1.536 12.711 1.00 84.94 101 SER A O 1
ATOM 794 N N . ALA A 1 102 ? -10.084 -0.082 13.958 1.00 84.00 102 ALA A N 1
ATOM 795 C CA . ALA A 1 102 ? -11.018 -1.143 13.581 1.00 84.00 102 ALA A CA 1
ATOM 796 C C . ALA A 1 102 ? -12.274 -1.189 14.473 1.00 84.00 102 ALA A C 1
ATOM 798 O O . ALA A 1 102 ? -13.226 -1.901 14.151 1.00 84.00 102 ALA A O 1
ATOM 799 N N . VAL A 1 103 ? -12.282 -0.459 15.594 1.00 81.69 103 VAL A N 1
ATOM 800 C CA . VAL A 1 103 ? -13.393 -0.438 16.552 1.00 81.69 103 VAL A CA 1
ATOM 801 C C . VAL A 1 103 ? -14.445 0.579 16.100 1.00 81.69 103 VAL A C 1
ATOM 803 O O . VAL A 1 103 ? -14.118 1.669 15.634 1.00 81.69 103 VAL A O 1
ATOM 806 N N . GLY A 1 104 ? -15.725 0.219 16.218 1.00 70.56 104 GLY A N 1
ATOM 807 C CA . GLY A 1 104 ? -16.838 1.116 15.907 1.00 70.56 104 GLY A CA 1
ATOM 808 C C . GLY A 1 104 ? -16.856 2.355 16.800 1.00 70.56 104 GLY A C 1
ATOM 809 O O . GLY A 1 104 ? -16.829 2.240 18.025 1.00 70.56 104 GLY A O 1
ATOM 810 N N . THR A 1 105 ? -16.908 3.541 16.188 1.00 75.12 105 THR A N 1
ATOM 811 C CA . THR A 1 105 ? -16.994 4.835 16.887 1.00 75.12 105 THR A CA 1
ATOM 812 C C . THR A 1 105 ? -18.424 5.374 16.934 1.00 75.12 105 THR A C 1
ATOM 814 O O . THR A 1 105 ? -18.620 6.551 17.209 1.00 75.12 105 THR A O 1
ATOM 817 N N . GLU A 1 106 ? -19.438 4.550 16.644 1.00 73.44 106 GLU A N 1
ATOM 818 C CA . GLU A 1 106 ? -20.824 5.019 16.479 1.00 73.44 106 GLU A CA 1
ATOM 819 C C . GLU A 1 106 ? -21.481 5.465 17.802 1.00 73.44 106 GLU A C 1
ATOM 821 O O . GLU A 1 106 ? -22.519 6.117 17.787 1.00 73.44 106 GLU A O 1
ATOM 826 N N . LYS A 1 107 ? -20.891 5.105 18.951 1.00 76.81 107 LYS A N 1
ATOM 827 C CA . LYS A 1 107 ? -21.408 5.413 20.299 1.00 76.81 107 LYS A CA 1
ATOM 828 C C . LYS A 1 107 ? -20.651 6.533 21.019 1.00 76.81 107 LYS A C 1
ATOM 830 O O . LYS A 1 107 ? -20.963 6.807 22.175 1.00 76.81 107 LYS A O 1
ATOM 835 N N . LEU A 1 108 ? -19.630 7.099 20.382 1.00 80.44 108 LEU A N 1
ATOM 836 C CA . LEU A 1 108 ? -18.825 8.177 20.946 1.00 80.44 108 LEU A CA 1
ATOM 837 C C . LEU A 1 108 ? -19.492 9.527 20.672 1.00 80.44 108 LEU A C 1
ATOM 839 O O . LEU A 1 108 ? -20.173 9.692 19.662 1.00 80.44 108 LEU A O 1
ATOM 843 N N . ASP A 1 109 ? -19.300 10.470 21.586 1.00 86.75 109 ASP A N 1
ATOM 844 C CA . ASP A 1 109 ? -19.616 11.878 21.368 1.00 86.75 109 ASP A CA 1
ATOM 845 C C . ASP A 1 109 ? -18.703 12.482 20.290 1.00 86.75 109 ASP A C 1
ATOM 847 O O . ASP A 1 109 ? -17.594 12.001 20.049 1.00 86.75 109 ASP A O 1
ATOM 851 N N . ASP A 1 110 ? -19.177 13.532 19.619 1.00 82.56 110 ASP A N 1
ATOM 852 C CA . ASP A 1 110 ? -18.478 14.098 18.461 1.00 82.56 110 ASP A CA 1
ATOM 853 C C . ASP A 1 110 ? -17.083 14.648 18.822 1.00 82.56 110 ASP A C 1
ATOM 855 O O . ASP A 1 110 ? -16.144 14.479 18.045 1.00 82.56 110 ASP A O 1
ATOM 859 N N . GLU A 1 111 ? -16.910 15.217 20.023 1.00 84.62 111 GLU A N 1
ATOM 860 C CA . GLU A 1 111 ? -15.616 15.733 20.494 1.00 84.62 111 GLU A CA 1
ATOM 861 C C . GLU A 1 111 ? -14.593 14.608 20.725 1.00 84.62 111 GLU A C 1
ATOM 863 O O . GLU A 1 111 ? -13.452 14.692 20.258 1.00 84.62 111 GLU A O 1
ATOM 868 N N . THR A 1 112 ? -14.978 13.516 21.400 1.00 84.25 112 THR A N 1
ATOM 869 C CA . THR A 1 112 ? -14.064 12.372 21.582 1.00 84.25 112 THR A CA 1
ATOM 870 C C . THR A 1 112 ? -13.787 11.639 20.276 1.00 84.25 112 THR A C 1
ATOM 872 O O . THR A 1 112 ? -12.681 11.130 20.078 1.00 84.25 112 THR A O 1
ATOM 875 N N . LYS A 1 113 ? -14.761 11.604 19.364 1.00 83.69 113 LYS A N 1
ATOM 876 C CA . LYS A 1 113 ? -14.618 11.018 18.033 1.00 83.69 113 LYS A CA 1
ATOM 877 C C . LYS A 1 113 ? -13.580 11.775 17.202 1.00 83.69 113 LYS A C 1
ATOM 879 O O . LYS A 1 113 ? -12.701 11.137 16.625 1.00 83.69 113 LYS A O 1
ATOM 884 N N . GLU A 1 114 ? -13.622 13.106 17.188 1.00 83.56 114 GLU A N 1
ATOM 885 C CA . GLU A 1 114 ? -12.634 13.929 16.480 1.00 83.56 114 GLU A CA 1
ATOM 886 C C . GLU A 1 114 ? -11.225 13.769 17.071 1.00 83.56 114 GLU A C 1
ATOM 888 O O . GLU A 1 114 ? -10.265 13.535 16.332 1.00 83.56 114 GLU A O 1
ATOM 893 N N . ALA A 1 115 ? -11.100 13.798 18.403 1.00 85.62 115 ALA A N 1
ATOM 894 C CA . ALA A 1 115 ? -9.823 13.574 19.079 1.00 85.62 115 ALA A CA 1
ATOM 895 C C . ALA A 1 115 ? -9.221 12.200 18.735 1.00 85.62 115 ALA A C 1
ATOM 897 O O . ALA A 1 115 ? -8.028 12.091 18.437 1.00 85.62 115 ALA A O 1
ATOM 898 N N . LEU A 1 116 ? -10.057 11.157 18.707 1.00 85.25 116 LEU A N 1
ATOM 899 C CA . LEU A 1 116 ? -9.649 9.814 18.308 1.00 85.25 116 LEU A CA 1
ATOM 900 C C . LEU A 1 116 ? -9.191 9.785 16.847 1.00 85.25 116 LEU A C 1
ATOM 902 O O . LEU A 1 116 ? -8.201 9.128 16.543 1.00 85.25 116 LEU A O 1
ATOM 906 N N . TYR A 1 117 ? -9.861 10.494 15.937 1.00 86.12 117 TYR A N 1
ATOM 907 C CA . TYR A 1 117 ? -9.500 10.508 14.514 1.00 86.12 117 TYR A CA 1
ATOM 908 C C . TYR A 1 117 ? -8.142 11.155 14.264 1.00 86.12 117 TYR A C 1
ATOM 910 O O . TYR A 1 117 ? -7.327 10.587 13.536 1.00 86.12 117 TYR A O 1
ATOM 918 N N . VAL A 1 118 ? -7.861 12.282 14.922 1.00 85.56 118 VAL A N 1
ATOM 919 C CA . VAL A 1 118 ? -6.547 12.938 14.858 1.00 85.56 118 VAL A CA 1
ATOM 920 C C . VAL A 1 118 ? -5.455 12.015 15.402 1.00 85.56 118 VAL A C 1
ATOM 922 O O . VAL A 1 118 ? -4.397 11.859 14.789 1.00 85.56 118 VAL A O 1
ATOM 925 N N . GLU A 1 119 ? -5.718 11.350 16.529 1.00 88.88 119 GLU A N 1
ATOM 926 C CA . GLU A 1 119 ? -4.775 10.400 17.115 1.00 88.88 119 GLU A CA 1
ATOM 927 C C . GLU A 1 119 ? -4.532 9.190 16.198 1.00 88.88 119 GLU A C 1
ATOM 929 O O . GLU A 1 119 ? -3.385 8.788 15.990 1.00 88.88 119 GLU A O 1
ATOM 934 N N . GLN A 1 120 ? -5.584 8.623 15.599 1.00 88.69 120 GLN A N 1
ATOM 935 C CA . GLN A 1 120 ? -5.440 7.526 14.642 1.00 88.69 120 GLN A CA 1
ATOM 936 C C . GLN A 1 120 ? -4.665 7.970 13.403 1.00 88.69 120 GLN A C 1
ATOM 938 O O . GLN A 1 120 ? -3.786 7.234 12.963 1.00 88.69 120 GLN A O 1
ATOM 943 N N . ALA A 1 121 ? -4.917 9.164 12.866 1.00 87.56 121 ALA A N 1
ATOM 944 C CA . ALA A 1 121 ? -4.174 9.683 11.721 1.00 87.56 121 ALA A CA 1
ATOM 945 C C . ALA A 1 121 ? -2.662 9.738 12.002 1.00 87.56 121 ALA A C 1
ATOM 947 O O . ALA A 1 121 ? -1.865 9.287 11.178 1.00 87.56 121 ALA A O 1
ATOM 948 N N . ALA A 1 122 ? -2.262 10.214 13.187 1.00 89.69 122 ALA A N 1
ATOM 949 C CA . ALA A 1 122 ? -0.861 10.218 13.606 1.00 89.69 122 ALA A CA 1
ATOM 950 C C . ALA A 1 122 ? -0.282 8.794 13.692 1.00 89.69 122 ALA A C 1
ATOM 952 O O . ALA A 1 122 ? 0.756 8.514 13.097 1.00 89.69 122 ALA A O 1
ATOM 953 N N . ARG A 1 123 ? -0.995 7.865 14.342 1.00 92.44 123 ARG A N 1
ATOM 954 C CA . ARG A 1 123 ? -0.550 6.467 14.490 1.00 92.44 123 ARG A CA 1
ATOM 955 C C . ARG A 1 123 ? -0.436 5.728 13.153 1.00 92.44 123 ARG A C 1
ATOM 957 O O . ARG A 1 123 ? 0.477 4.924 12.973 1.00 92.44 123 ARG A O 1
ATOM 964 N N . TRP A 1 124 ? -1.338 6.001 12.211 1.00 92.50 124 TRP A N 1
ATOM 965 C CA . TRP A 1 124 ? -1.263 5.462 10.853 1.00 92.50 124 TRP A CA 1
ATOM 966 C C . TRP A 1 124 ? -0.059 6.016 10.094 1.00 92.50 124 TRP A C 1
ATOM 968 O O . TRP A 1 124 ? 0.664 5.236 9.481 1.00 92.50 124 TRP A O 1
ATOM 978 N N . ASN A 1 125 ? 0.219 7.318 10.200 1.00 91.19 125 ASN A N 1
ATOM 979 C CA . ASN A 1 125 ? 1.423 7.909 9.613 1.00 91.19 125 ASN A CA 1
ATOM 980 C C . ASN A 1 125 ? 2.708 7.305 10.194 1.00 91.19 125 ASN A C 1
ATOM 982 O O . ASN A 1 125 ? 3.635 7.016 9.439 1.00 91.19 125 ASN A O 1
ATOM 986 N N . ASP A 1 126 ? 2.758 7.054 11.504 1.00 93.38 126 ASP A N 1
ATOM 987 C CA . ASP A 1 126 ? 3.896 6.376 12.134 1.00 93.38 126 ASP A CA 1
ATOM 988 C C . ASP A 1 126 ? 4.092 4.963 11.570 1.00 93.38 126 ASP A C 1
ATOM 990 O O . ASP A 1 126 ? 5.217 4.572 11.255 1.00 93.38 126 ASP A O 1
ATOM 994 N N . LEU A 1 127 ? 3.000 4.210 11.385 1.00 93.81 127 LEU A N 1
ATOM 995 C CA . LEU A 1 127 ? 3.044 2.889 10.760 1.00 93.81 127 LEU A CA 1
ATOM 996 C C . LEU A 1 127 ? 3.522 2.961 9.300 1.00 93.81 127 LEU A C 1
ATOM 998 O O . LEU A 1 127 ? 4.372 2.162 8.911 1.00 93.81 127 LEU A O 1
ATOM 1002 N N . PHE A 1 128 ? 3.024 3.903 8.494 1.00 93.62 128 PHE A N 1
ATOM 1003 C CA . PHE A 1 128 ? 3.458 4.061 7.099 1.00 93.62 128 PHE A CA 1
ATOM 1004 C C . PHE A 1 128 ? 4.944 4.398 7.007 1.00 93.62 128 PHE A C 1
ATOM 1006 O O . PHE A 1 128 ? 5.683 3.736 6.279 1.00 93.62 128 PHE A O 1
ATOM 1013 N N . ASN A 1 129 ? 5.407 5.354 7.814 1.00 92.81 129 ASN A N 1
ATOM 1014 C CA . ASN A 1 129 ? 6.817 5.727 7.878 1.00 92.81 129 ASN A CA 1
ATOM 1015 C C . ASN A 1 129 ? 7.694 4.534 8.275 1.00 92.81 129 ASN A C 1
ATOM 1017 O O . ASN A 1 129 ? 8.730 4.294 7.655 1.00 92.81 129 ASN A O 1
ATOM 1021 N N . PHE A 1 130 ? 7.268 3.757 9.272 1.00 94.75 130 PHE A N 1
ATOM 1022 C CA . PHE A 1 130 ? 7.979 2.559 9.703 1.00 94.75 130 PHE A CA 1
ATOM 1023 C C . PHE A 1 130 ? 8.094 1.508 8.587 1.00 94.75 130 PHE A C 1
ATOM 1025 O O . PHE A 1 130 ? 9.178 0.964 8.351 1.00 94.75 130 PHE A O 1
ATOM 1032 N N . LEU A 1 131 ? 6.9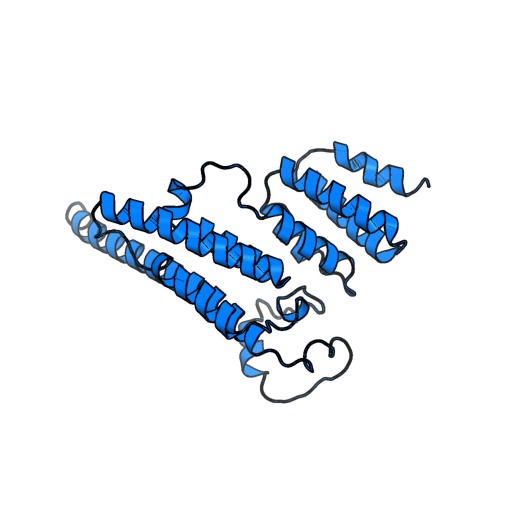95 1.231 7.878 1.00 93.69 131 LEU A N 1
ATOM 1033 C CA . LEU A 1 131 ? 6.974 0.270 6.772 1.00 93.69 131 LEU A CA 1
ATOM 1034 C C . LEU A 1 131 ? 7.849 0.734 5.601 1.00 93.69 131 LEU A C 1
ATOM 1036 O O . LEU A 1 131 ? 8.612 -0.071 5.060 1.00 93.69 131 LEU A O 1
ATOM 1040 N N . SER A 1 132 ? 7.807 2.029 5.287 1.00 92.25 132 SER A N 1
ATOM 1041 C CA . SER A 1 132 ? 8.624 2.646 4.243 1.00 92.25 132 SER A CA 1
ATOM 1042 C C . SER A 1 132 ? 10.119 2.540 4.556 1.00 92.25 132 SER A C 1
ATOM 1044 O O . SER A 1 132 ? 10.905 2.057 3.739 1.00 92.25 132 SER A O 1
ATOM 1046 N N . LEU A 1 133 ? 10.522 2.884 5.788 1.00 92.62 133 LEU A N 1
ATOM 1047 C CA . LEU A 1 133 ? 11.908 2.743 6.259 1.00 92.62 133 LEU A CA 1
ATOM 1048 C C . LEU A 1 133 ? 12.382 1.282 6.269 1.00 92.62 133 LEU A C 1
ATOM 1050 O O . LEU A 1 133 ? 13.567 1.010 6.080 1.00 92.62 133 LEU A O 1
ATOM 1054 N N . SER A 1 134 ? 11.452 0.345 6.451 1.00 91.75 134 SER A N 1
ATOM 1055 C CA . SER A 1 134 ? 11.713 -1.095 6.442 1.00 91.75 134 SER A CA 1
ATOM 1056 C C . SER A 1 134 ? 11.685 -1.722 5.037 1.00 91.75 134 SER A C 1
ATOM 1058 O O . SER A 1 134 ? 11.855 -2.934 4.921 1.00 91.75 134 SER A O 1
ATOM 1060 N N . ASN A 1 135 ? 11.483 -0.936 3.969 1.00 91.06 135 ASN A N 1
ATOM 1061 C CA . ASN A 1 135 ? 11.315 -1.400 2.579 1.00 91.06 135 ASN A CA 1
ATOM 1062 C C . ASN A 1 135 ? 10.167 -2.417 2.379 1.00 91.06 135 ASN A C 1
ATOM 1064 O O . ASN A 1 135 ? 10.198 -3.244 1.457 1.00 91.06 135 ASN A O 1
ATOM 1068 N N . GLN A 1 136 ? 9.142 -2.347 3.232 1.00 92.94 136 GLN A N 1
ATOM 1069 C CA . GLN A 1 136 ? 7.939 -3.183 3.188 1.00 92.94 136 GLN A CA 1
ATOM 1070 C C . GLN A 1 136 ? 6.838 -2.485 2.370 1.00 92.94 136 GLN A C 1
ATOM 1072 O O . GLN A 1 136 ? 5.721 -2.285 2.847 1.00 92.94 136 GLN A O 1
ATOM 1077 N N . ASP A 1 137 ? 7.167 -2.053 1.147 1.00 93.94 137 ASP A N 1
ATOM 1078 C CA . ASP A 1 137 ? 6.304 -1.185 0.332 1.00 93.94 137 ASP A CA 1
ATOM 1079 C C . ASP A 1 137 ? 4.932 -1.819 0.015 1.00 93.94 137 ASP A C 1
ATOM 1081 O O . ASP A 1 137 ? 3.924 -1.119 -0.049 1.00 93.94 137 ASP A O 1
ATOM 1085 N N . LEU A 1 138 ? 4.846 -3.139 -0.201 1.00 92.62 138 LEU A N 1
ATOM 1086 C CA . LEU A 1 138 ? 3.569 -3.806 -0.485 1.00 92.62 138 LEU A CA 1
ATOM 1087 C C . LEU A 1 138 ? 2.690 -3.881 0.766 1.00 92.62 138 LEU A C 1
ATOM 1089 O O . LEU A 1 138 ? 1.462 -3.829 0.664 1.00 92.62 138 LEU A O 1
ATOM 1093 N N . LEU A 1 139 ? 3.306 -3.997 1.941 1.00 93.31 139 LEU A N 1
ATOM 1094 C CA . LEU A 1 139 ? 2.607 -3.935 3.222 1.00 93.31 139 LEU A CA 1
ATOM 1095 C C . LEU A 1 139 ? 2.150 -2.509 3.530 1.00 93.31 139 LEU A C 1
ATOM 1097 O O . LEU A 1 139 ? 1.013 -2.327 3.958 1.00 93.31 139 LEU A O 1
ATOM 1101 N N . GLU A 1 140 ? 2.982 -1.513 3.225 1.00 94.12 140 GLU A N 1
ATOM 1102 C CA . GLU A 1 140 ? 2.638 -0.088 3.277 1.00 94.12 140 GLU A CA 1
ATOM 1103 C C . GLU A 1 140 ? 1.443 0.223 2.365 1.00 94.12 140 GLU A C 1
ATOM 1105 O O . GLU A 1 140 ? 0.452 0.802 2.807 1.00 94.12 140 GLU A O 1
ATOM 1110 N N . PHE A 1 141 ? 1.469 -0.256 1.118 1.00 93.06 141 PHE A N 1
ATOM 1111 C CA . PHE A 1 141 ? 0.363 -0.110 0.174 1.00 93.06 141 PHE A CA 1
ATOM 1112 C C . PHE A 1 141 ? -0.946 -0.698 0.723 1.00 93.06 141 PHE A C 1
ATOM 1114 O O . PHE A 1 141 ? -1.988 -0.043 0.702 1.00 93.06 141 PHE A O 1
ATOM 1121 N N . GLN A 1 142 ? -0.910 -1.931 1.243 1.00 91.94 142 GLN A N 1
ATOM 1122 C CA . GLN A 1 142 ? -2.098 -2.563 1.827 1.00 91.94 142 GLN A CA 1
ATOM 1123 C C . GLN A 1 142 ? -2.608 -1.816 3.061 1.00 91.94 142 GLN A C 1
ATOM 1125 O O . GLN A 1 142 ? -3.820 -1.685 3.236 1.00 91.94 142 GLN A O 1
ATOM 1130 N N . ALA A 1 143 ? -1.694 -1.310 3.888 1.00 92.56 143 ALA A N 1
ATOM 1131 C CA . ALA A 1 143 ? -2.010 -0.498 5.051 1.00 92.56 143 ALA A CA 1
ATOM 1132 C C . ALA A 1 143 ? -2.739 0.793 4.642 1.00 92.56 143 ALA A C 1
ATOM 1134 O O . ALA A 1 143 ? -3.789 1.092 5.206 1.00 92.56 143 ALA A O 1
ATOM 1135 N N . HIS A 1 144 ? -2.260 1.499 3.614 1.00 90.50 144 HIS A N 1
ATOM 1136 C CA . HIS A 1 144 ? -2.928 2.685 3.073 1.00 90.50 144 HIS A CA 1
ATOM 1137 C C . HIS A 1 144 ? -4.314 2.381 2.503 1.00 90.50 144 HIS A C 1
ATOM 1139 O O . HIS A 1 144 ? -5.269 3.096 2.799 1.00 90.50 144 HIS A O 1
ATOM 1145 N N . VAL A 1 145 ? -4.449 1.313 1.709 1.00 89.06 145 VAL A N 1
ATOM 1146 C CA . VAL A 1 145 ? -5.745 0.916 1.131 1.00 89.06 145 VAL A CA 1
ATOM 1147 C C . VAL A 1 145 ? -6.756 0.589 2.230 1.00 89.06 145 VAL A C 1
ATOM 1149 O O . VAL A 1 145 ? -7.918 0.984 2.142 1.00 89.06 145 VAL A O 1
ATOM 1152 N N . TYR A 1 146 ? -6.324 -0.104 3.284 1.00 90.69 146 TYR A N 1
ATOM 1153 C CA . TYR A 1 146 ? -7.189 -0.382 4.422 1.00 90.69 146 TYR A CA 1
ATOM 1154 C C . TYR A 1 146 ? -7.534 0.887 5.200 1.00 90.69 146 TYR A C 1
ATOM 1156 O O . TYR A 1 146 ? -8.714 1.106 5.458 1.00 90.69 146 TYR A O 1
ATOM 1164 N N . ALA A 1 147 ? -6.561 1.744 5.517 1.00 89.44 147 ALA A N 1
ATOM 1165 C CA . ALA A 1 147 ? -6.818 3.013 6.194 1.00 89.44 147 ALA A CA 1
ATOM 1166 C C . ALA A 1 147 ? -7.843 3.855 5.418 1.00 89.44 147 ALA A C 1
ATOM 1168 O O . ALA A 1 147 ? -8.837 4.285 5.995 1.00 89.44 147 ALA A O 1
ATOM 1169 N N . ALA A 1 148 ? -7.695 3.957 4.093 1.00 86.44 148 ALA A N 1
ATOM 1170 C CA . ALA A 1 148 ? -8.633 4.652 3.209 1.00 86.44 148 ALA A CA 1
ATOM 1171 C C . ALA A 1 148 ? -10.044 4.038 3.168 1.00 86.44 148 ALA A C 1
ATOM 1173 O O . ALA A 1 148 ? -11.012 4.724 2.833 1.00 86.44 148 ALA A O 1
ATOM 1174 N N . SER A 1 149 ? -10.189 2.757 3.517 1.00 85.75 149 SER A N 1
ATOM 1175 C CA . SER A 1 149 ? -11.499 2.107 3.630 1.00 85.75 149 SER A CA 1
ATOM 1176 C C . SER A 1 149 ? -12.242 2.463 4.923 1.00 85.75 149 SER A C 1
ATOM 1178 O O . SER A 1 149 ? -13.451 2.238 5.013 1.00 85.75 149 SER A O 1
ATOM 1180 N N . LEU A 1 150 ? -11.547 3.025 5.920 1.00 85.62 150 LEU A N 1
ATOM 1181 C CA . LEU A 1 150 ? -12.130 3.327 7.220 1.00 85.62 150 LEU A CA 1
ATOM 1182 C C . LEU A 1 150 ? -12.984 4.603 7.170 1.00 85.62 150 LEU A C 1
ATOM 1184 O O . LEU A 1 150 ? -12.604 5.572 6.510 1.00 85.62 150 LEU A O 1
ATOM 1188 N N . PRO A 1 151 ? -14.118 4.646 7.899 1.00 77.88 151 PRO A N 1
ATOM 1189 C CA . PRO A 1 151 ? -15.029 5.793 7.876 1.00 77.88 151 PRO A CA 1
ATOM 1190 C C . PRO A 1 151 ? -14.344 7.122 8.210 1.00 77.88 151 PRO A C 1
ATOM 1192 O O . PRO A 1 151 ? -14.548 8.109 7.518 1.00 77.88 151 PRO A O 1
ATOM 1195 N N . TRP A 1 152 ? -13.467 7.117 9.213 1.00 76.75 152 TRP A N 1
ATOM 1196 C CA . TRP A 1 152 ? -12.790 8.314 9.707 1.00 76.75 152 TRP A CA 1
ATOM 1197 C C . TRP A 1 152 ? -11.730 8.872 8.750 1.00 76.75 152 TRP A C 1
ATOM 1199 O O . TRP A 1 152 ? -11.422 10.059 8.798 1.00 76.75 152 TRP A O 1
ATOM 1209 N N . TRP A 1 153 ? -11.181 8.043 7.855 1.00 75.31 153 TRP A N 1
ATOM 1210 C CA . TRP A 1 153 ? -10.184 8.486 6.877 1.00 75.31 153 TRP A CA 1
ATOM 1211 C C . TRP A 1 153 ? -10.808 9.360 5.789 1.00 75.31 153 TRP A C 1
ATOM 1213 O O . TRP A 1 153 ? -10.184 10.310 5.316 1.00 75.31 153 TRP A O 1
ATOM 1223 N N . LYS A 1 154 ? -12.066 9.069 5.427 1.00 66.88 154 LYS A N 1
ATOM 1224 C CA . LYS A 1 154 ? -12.838 9.855 4.453 1.00 66.88 154 LYS A CA 1
ATOM 1225 C C . LYS A 1 154 ? -13.072 11.286 4.927 1.00 66.88 154 LYS A C 1
ATOM 1227 O O . LYS A 1 154 ? -13.068 12.196 4.105 1.00 66.88 154 LYS A O 1
ATOM 1232 N N . ASP A 1 155 ? -13.219 11.470 6.236 1.00 61.12 155 ASP A N 1
ATOM 1233 C CA . ASP A 1 155 ? -13.442 12.780 6.848 1.00 61.12 155 ASP A CA 1
ATOM 1234 C C . ASP A 1 155 ? -12.133 13.582 6.999 1.00 61.12 155 ASP A C 1
ATOM 1236 O O . ASP A 1 155 ? -12.170 14.807 7.093 1.00 61.12 155 ASP A O 1
ATOM 1240 N N . HIS A 1 156 ? -10.970 12.914 6.999 1.00 60.19 156 HIS A N 1
ATOM 1241 C CA . HIS A 1 156 ? -9.668 13.528 7.297 1.00 60.19 156 HIS A CA 1
ATOM 1242 C C . HIS A 1 156 ? -8.799 13.840 6.064 1.00 60.19 156 HIS A C 1
ATOM 1244 O O . HIS A 1 156 ? -7.976 14.753 6.119 1.00 60.19 156 HIS A O 1
ATOM 1250 N N . GLN A 1 157 ? -8.945 13.114 4.946 1.00 58.41 157 GLN A N 1
ATOM 1251 C CA . GLN A 1 157 ? -8.145 13.344 3.733 1.00 58.41 157 GLN A CA 1
ATOM 1252 C C . GLN A 1 157 ? -8.996 13.768 2.530 1.00 58.41 157 GLN A C 1
ATOM 1254 O O . GLN A 1 157 ? -9.401 12.957 1.704 1.00 58.41 157 GLN A O 1
ATOM 1259 N N . THR A 1 158 ? -9.152 15.080 2.350 1.00 49.88 158 THR A N 1
ATOM 1260 C CA . THR A 1 158 ? -9.559 15.713 1.078 1.00 49.88 158 THR A CA 1
ATOM 1261 C C . THR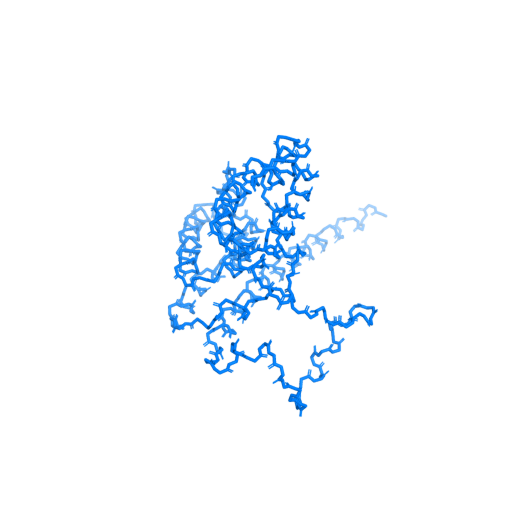 A 1 158 ? -8.368 15.950 0.128 1.00 49.88 158 THR A C 1
ATOM 1263 O O . THR A 1 158 ? -8.405 16.852 -0.708 1.00 49.88 158 THR A O 1
ATOM 1266 N N . GLY A 1 159 ? -7.274 15.194 0.283 1.00 49.12 159 GLY A N 1
ATOM 1267 C CA . GLY A 1 159 ? -6.027 15.351 -0.473 1.00 49.12 159 GLY A CA 1
ATOM 1268 C C . GLY A 1 159 ? -5.913 14.394 -1.663 1.00 49.12 159 GLY A C 1
ATOM 1269 O O . GLY A 1 159 ? -6.351 13.251 -1.600 1.00 49.12 159 GLY A O 1
ATOM 1270 N N . THR A 1 160 ? -5.301 14.861 -2.751 1.00 52.25 160 THR A N 1
ATOM 1271 C CA . THR A 1 160 ? -5.207 14.166 -4.049 1.00 52.25 160 THR A CA 1
ATOM 1272 C C . THR A 1 160 ? -4.202 13.007 -4.095 1.00 52.25 160 THR A C 1
ATOM 1274 O O . THR A 1 160 ? -4.182 12.276 -5.080 1.00 52.25 160 THR A O 1
ATOM 1277 N N . ASP A 1 161 ? -3.367 12.824 -3.070 1.00 59.38 161 ASP A N 1
ATOM 1278 C CA . ASP A 1 161 ? -2.381 11.740 -2.999 1.00 59.38 161 ASP A CA 1
ATOM 1279 C C . ASP A 1 161 ? -2.408 11.120 -1.597 1.00 59.38 161 ASP A C 1
ATOM 1281 O O . ASP A 1 161 ? -2.077 11.775 -0.610 1.00 59.38 161 ASP A O 1
ATOM 1285 N N . VAL A 1 162 ? -2.809 9.849 -1.511 1.00 66.81 162 VAL A N 1
ATOM 1286 C CA . VAL A 1 162 ? -2.888 9.068 -0.259 1.00 66.81 162 VAL A CA 1
ATOM 1287 C C . VAL A 1 162 ? -1.482 8.641 0.212 1.00 66.81 162 VAL A C 1
ATOM 1289 O O . VAL A 1 162 ? -1.349 7.824 1.110 1.00 66.81 162 VAL A O 1
ATOM 1292 N N . GLY A 1 163 ? -0.410 9.169 -0.391 1.00 79.88 163 GLY A N 1
ATOM 1293 C CA . GLY A 1 163 ? 0.977 8.799 -0.087 1.00 79.88 163 GLY A CA 1
ATOM 1294 C C . GLY A 1 163 ? 1.446 7.538 -0.820 1.00 79.88 163 GLY A C 1
ATOM 1295 O O . GLY A 1 163 ? 2.576 7.097 -0.643 1.00 79.88 163 GLY A O 1
ATOM 1296 N N . LEU A 1 164 ? 0.616 6.985 -1.710 1.00 89.12 164 LEU A N 1
ATOM 1297 C CA . LEU A 1 164 ? 0.874 5.719 -2.405 1.00 89.12 164 LEU A CA 1
ATOM 1298 C C . LEU A 1 164 ? 1.986 5.809 -3.460 1.00 89.12 164 LEU A C 1
ATOM 1300 O O . LEU A 1 164 ? 2.520 4.792 -3.902 1.00 89.12 164 LEU A O 1
ATOM 1304 N N . ARG A 1 165 ? 2.346 7.018 -3.898 1.00 91.56 165 ARG A N 1
ATOM 1305 C CA . ARG A 1 165 ? 3.297 7.237 -4.997 1.00 91.56 165 ARG A CA 1
ATOM 1306 C C . ARG A 1 165 ? 4.633 6.518 -4.788 1.00 91.56 165 ARG A C 1
ATOM 1308 O O . ARG A 1 165 ? 5.143 5.886 -5.715 1.00 91.56 165 ARG A O 1
ATOM 1315 N N . VAL A 1 166 ? 5.207 6.624 -3.587 1.00 91.06 166 VAL A N 1
ATOM 1316 C CA . VAL A 1 166 ? 6.551 6.102 -3.287 1.00 91.06 166 VAL A CA 1
ATOM 1317 C C . VAL A 1 166 ? 6.547 4.576 -3.250 1.00 91.06 166 VAL A C 1
ATOM 1319 O O . VAL A 1 166 ? 7.338 3.957 -3.968 1.00 91.06 166 VAL A O 1
ATOM 1322 N N . CYS A 1 167 ? 5.629 3.975 -2.489 1.00 92.56 167 CYS A N 1
ATOM 1323 C CA . CYS A 1 167 ? 5.540 2.524 -2.366 1.00 92.56 167 CYS A CA 1
ATOM 1324 C C . CYS A 1 167 ? 5.184 1.866 -3.711 1.00 92.56 167 CYS A C 1
ATOM 1326 O O . CYS A 1 167 ? 5.855 0.921 -4.134 1.00 92.56 167 CYS A O 1
ATOM 1328 N N . VAL A 1 168 ? 4.235 2.429 -4.477 1.00 94.44 168 VAL A N 1
ATOM 1329 C CA . VAL A 1 168 ? 3.894 1.934 -5.824 1.00 94.44 168 VAL A CA 1
ATOM 1330 C C . VAL A 1 168 ? 5.101 1.995 -6.759 1.00 94.44 168 VAL A C 1
ATOM 1332 O O . VAL A 1 168 ? 5.395 1.012 -7.443 1.00 94.44 168 VAL A O 1
ATOM 1335 N N . ARG A 1 169 ? 5.850 3.105 -6.776 1.00 94.94 169 ARG A N 1
ATOM 1336 C CA . ARG A 1 169 ? 7.069 3.216 -7.589 1.00 94.94 169 ARG A CA 1
ATOM 1337 C C . ARG A 1 169 ? 8.093 2.143 -7.220 1.00 94.94 169 ARG A C 1
ATOM 1339 O O . ARG A 1 169 ? 8.648 1.506 -8.117 1.00 94.94 169 ARG A O 1
ATOM 1346 N N . ASN A 1 170 ? 8.357 1.944 -5.931 1.00 93.31 170 ASN A N 1
ATOM 1347 C CA . ASN A 1 170 ? 9.352 0.981 -5.460 1.00 93.31 170 ASN A CA 1
ATOM 1348 C C . ASN A 1 170 ? 8.967 -0.461 -5.819 1.00 93.31 170 ASN A C 1
ATOM 1350 O O . ASN A 1 170 ? 9.810 -1.217 -6.315 1.00 93.31 170 ASN A O 1
ATOM 1354 N N . ILE A 1 171 ? 7.693 -0.830 -5.649 1.00 93.56 171 ILE A N 1
ATOM 1355 C CA . ILE A 1 171 ? 7.183 -2.151 -6.042 1.00 93.56 171 ILE A CA 1
ATOM 1356 C C . ILE A 1 171 ? 7.293 -2.334 -7.555 1.00 93.56 171 ILE A C 1
ATOM 1358 O O . ILE A 1 171 ? 7.829 -3.344 -8.009 1.00 93.56 171 ILE A O 1
ATOM 1362 N N . CYS A 1 172 ? 6.852 -1.350 -8.346 1.00 94.12 172 CYS A N 1
ATOM 1363 C CA . CYS A 1 172 ? 6.976 -1.383 -9.803 1.00 94.12 172 CYS A CA 1
ATOM 1364 C C . CYS A 1 172 ? 8.432 -1.592 -10.229 1.00 94.12 172 CYS A C 1
ATOM 1366 O O . CYS A 1 172 ? 8.717 -2.455 -11.057 1.00 94.12 172 CYS A O 1
ATOM 1368 N N . LEU A 1 173 ? 9.372 -0.859 -9.632 1.00 91.94 173 LEU A N 1
ATOM 1369 C CA . LEU A 1 173 ? 10.790 -0.983 -9.950 1.00 91.94 173 LEU A CA 1
ATOM 1370 C C . LEU A 1 173 ? 11.327 -2.394 -9.669 1.00 91.94 173 LEU A C 1
ATOM 1372 O O . LEU A 1 173 ? 12.020 -2.958 -10.520 1.00 91.94 173 LEU A O 1
ATOM 1376 N N . ARG A 1 174 ? 11.001 -2.966 -8.502 1.00 90.25 174 ARG A N 1
ATOM 1377 C CA . ARG A 1 174 ? 11.418 -4.325 -8.120 1.00 90.25 174 ARG A CA 1
ATOM 1378 C C . ARG A 1 174 ? 10.772 -5.382 -9.021 1.00 90.25 174 ARG A C 1
ATOM 1380 O O . ARG A 1 174 ? 11.469 -6.249 -9.544 1.00 90.25 174 ARG A O 1
ATOM 1387 N N . ALA A 1 175 ? 9.472 -5.272 -9.288 1.00 91.12 175 ALA A N 1
ATOM 1388 C CA . ALA A 1 175 ? 8.737 -6.200 -10.146 1.00 91.12 175 ALA A CA 1
ATOM 1389 C C . ALA A 1 175 ? 9.231 -6.188 -11.604 1.00 91.12 175 ALA A C 1
ATOM 1391 O O . ALA A 1 175 ? 9.364 -7.247 -12.213 1.00 91.12 175 ALA A O 1
ATOM 1392 N N . LEU A 1 176 ? 9.566 -5.016 -12.161 1.00 90.44 176 LEU A N 1
ATOM 1393 C CA . LEU A 1 176 ? 10.116 -4.884 -13.520 1.00 90.44 176 LEU A CA 1
ATOM 1394 C C . LEU A 1 176 ? 11.487 -5.563 -13.687 1.00 90.44 176 LEU A C 1
ATOM 1396 O O . LEU A 1 176 ? 11.866 -5.931 -14.806 1.00 90.44 176 LEU A O 1
ATOM 1400 N N . GLN A 1 177 ? 12.231 -5.701 -12.589 1.00 87.56 177 GLN A N 1
ATOM 1401 C CA . GLN A 1 177 ? 13.562 -6.311 -12.538 1.00 87.56 177 GLN A CA 1
ATOM 1402 C C . GLN A 1 177 ? 13.527 -7.802 -12.201 1.00 87.56 177 GLN A C 1
ATOM 1404 O O . GLN A 1 177 ? 14.496 -8.503 -12.486 1.00 87.56 177 GLN A O 1
ATOM 1409 N N . ALA A 1 178 ? 12.431 -8.289 -11.620 1.00 85.25 178 ALA A N 1
ATOM 1410 C CA . ALA A 1 178 ? 12.267 -9.694 -11.293 1.00 85.25 178 ALA A CA 1
ATOM 1411 C C . ALA A 1 178 ? 12.205 -10.565 -12.559 1.00 85.25 178 ALA A C 1
ATOM 1413 O O . ALA A 1 178 ? 11.655 -10.166 -13.592 1.00 85.25 178 ALA A O 1
ATOM 1414 N N . HIS A 1 179 ? 12.742 -11.784 -12.462 1.00 80.69 179 HIS A N 1
ATOM 1415 C CA . HIS A 1 179 ? 12.581 -12.813 -13.481 1.00 80.69 179 HIS A CA 1
ATOM 1416 C C . HIS A 1 179 ? 11.913 -14.060 -12.870 1.00 80.69 179 HIS A C 1
ATOM 1418 O O . HIS A 1 179 ? 12.503 -14.689 -11.996 1.00 80.69 179 HIS A O 1
ATOM 1424 N N . PRO A 1 180 ? 10.729 -14.477 -13.361 1.00 83.56 180 PRO A N 1
ATOM 1425 C CA . PRO A 1 180 ? 9.906 -13.793 -14.363 1.00 83.56 180 PRO A CA 1
ATOM 1426 C C . PRO A 1 180 ? 9.279 -12.504 -13.804 1.00 83.56 180 PRO A C 1
ATOM 1428 O O . PRO A 1 180 ? 9.071 -12.374 -12.601 1.00 83.56 180 PRO A O 1
ATOM 1431 N N . CYS A 1 181 ? 8.994 -11.549 -14.691 1.00 86.56 181 CYS A N 1
ATOM 1432 C CA . CYS A 1 181 ? 8.369 -10.282 -14.320 1.00 86.56 181 CYS A CA 1
ATOM 1433 C C . CYS A 1 181 ? 6.852 -10.449 -14.225 1.00 86.56 181 CYS A C 1
ATOM 1435 O O . CYS A 1 181 ? 6.185 -10.779 -15.211 1.00 86.56 181 CYS A O 1
ATOM 1437 N N . ASP A 1 182 ? 6.310 -10.180 -13.045 1.00 88.31 182 ASP A N 1
ATOM 1438 C CA . ASP A 1 182 ? 4.878 -10.074 -12.827 1.00 88.31 182 ASP A CA 1
ATOM 1439 C C . ASP A 1 182 ? 4.400 -8.666 -13.172 1.00 88.31 182 ASP A C 1
ATOM 1441 O O . ASP A 1 182 ? 4.422 -7.775 -12.332 1.00 88.31 182 ASP A O 1
ATOM 1445 N N . LEU A 1 183 ? 3.969 -8.465 -14.417 1.00 88.88 183 LEU A N 1
ATOM 1446 C CA . LEU A 1 183 ? 3.404 -7.188 -14.867 1.00 88.88 183 LEU A CA 1
ATOM 1447 C C . LEU A 1 183 ? 2.016 -6.906 -14.279 1.00 88.88 183 LEU A C 1
ATOM 1449 O O . LEU A 1 183 ? 1.594 -5.754 -14.260 1.00 88.88 183 LEU A O 1
ATOM 1453 N N . TRP A 1 184 ? 1.307 -7.925 -13.783 1.00 89.94 184 TRP A N 1
ATOM 1454 C CA . TRP A 1 184 ? -0.037 -7.736 -13.239 1.00 89.94 184 TRP A CA 1
ATOM 1455 C C . TRP A 1 184 ? -0.013 -6.879 -11.975 1.00 89.94 184 TRP A C 1
ATOM 1457 O O . TRP A 1 184 ? -0.850 -5.987 -11.822 1.00 89.94 184 TRP A O 1
ATOM 1467 N N . THR A 1 185 ? 0.967 -7.112 -11.102 1.00 90.75 185 THR A N 1
ATOM 1468 C CA . THR A 1 185 ? 1.123 -6.349 -9.860 1.00 90.75 185 THR A CA 1
ATOM 1469 C C . THR A 1 185 ? 1.365 -4.853 -10.128 1.00 90.75 185 THR A C 1
ATOM 1471 O O . THR A 1 185 ? 0.533 -4.057 -9.698 1.00 90.75 185 THR A O 1
ATOM 1474 N N . PRO A 1 186 ? 2.387 -4.428 -10.901 1.00 92.62 186 PRO A N 1
ATOM 1475 C CA . PRO A 1 186 ? 2.578 -3.030 -11.296 1.00 92.62 186 PRO A CA 1
ATOM 1476 C C . PRO A 1 186 ? 1.349 -2.388 -11.942 1.00 92.62 186 PRO A C 1
ATOM 1478 O O . PRO A 1 186 ? 0.983 -1.278 -11.571 1.00 92.62 186 PRO A O 1
ATOM 1481 N N . CYS A 1 187 ? 0.677 -3.081 -12.869 1.00 92.44 187 CYS A N 1
ATOM 1482 C CA . CYS A 1 187 ? -0.526 -2.551 -13.514 1.00 92.44 187 CYS A CA 1
ATOM 1483 C C . CYS A 1 187 ? -1.662 -2.318 -12.505 1.00 92.44 187 CYS A C 1
ATOM 1485 O O . CYS A 1 187 ? -2.289 -1.260 -12.502 1.00 92.44 187 CYS A O 1
ATOM 1487 N N . THR A 1 188 ? -1.898 -3.279 -11.611 1.00 91.88 188 THR A N 1
ATOM 1488 C CA . THR A 1 188 ? -2.919 -3.154 -10.560 1.00 91.88 188 THR A CA 1
ATOM 1489 C C . THR A 1 188 ? -2.601 -1.984 -9.627 1.00 91.88 188 THR A C 1
ATOM 1491 O O . THR A 1 188 ? -3.475 -1.177 -9.325 1.00 91.88 188 THR A O 1
ATOM 1494 N N . LEU A 1 189 ? -1.342 -1.841 -9.212 1.00 92.31 189 LEU A N 1
ATOM 1495 C CA . LEU A 1 189 ? -0.921 -0.761 -8.321 1.00 92.31 189 LEU A CA 1
ATOM 1496 C C . LEU A 1 189 ? -1.035 0.616 -8.985 1.00 92.31 189 LEU A C 1
ATOM 1498 O O . LEU A 1 189 ? -1.564 1.541 -8.376 1.00 92.31 189 LEU A O 1
ATOM 1502 N N . LEU A 1 190 ? -0.619 0.756 -10.246 1.00 92.44 190 LEU A N 1
ATOM 1503 C CA . LEU A 1 190 ? -0.798 2.008 -10.987 1.00 92.44 190 LEU A CA 1
ATOM 1504 C C . LEU A 1 190 ? -2.271 2.403 -11.115 1.00 92.44 190 LEU A C 1
ATOM 1506 O O . LEU A 1 190 ? -2.580 3.581 -10.997 1.00 92.44 190 LEU A O 1
ATOM 1510 N N . SER A 1 191 ? -3.183 1.441 -11.285 1.00 90.75 191 SER A N 1
ATOM 1511 C CA . SER A 1 191 ? -4.622 1.733 -11.374 1.00 90.75 191 SER A CA 1
ATOM 1512 C C . SER A 1 191 ? -5.234 2.303 -10.089 1.00 90.75 191 SER A C 1
ATOM 1514 O O . SER A 1 191 ? -6.361 2.786 -10.113 1.00 90.75 191 SER A O 1
ATOM 1516 N N . SER A 1 192 ? -4.500 2.265 -8.973 1.00 88.81 192 SER A N 1
ATOM 1517 C CA . SER A 1 192 ? -4.927 2.859 -7.702 1.00 88.81 192 SER A CA 1
ATOM 1518 C C . SER A 1 192 ? -4.538 4.337 -7.554 1.00 88.81 192 SER A C 1
ATOM 1520 O O . SER A 1 192 ? -4.941 4.983 -6.589 1.00 88.81 192 SER A O 1
ATOM 1522 N N . LEU A 1 193 ? -3.748 4.872 -8.491 1.00 89.56 193 LEU A N 1
ATOM 1523 C CA . LEU A 1 193 ? -3.244 6.242 -8.472 1.00 89.56 193 LEU A CA 1
ATOM 1524 C C . LEU A 1 193 ? -4.055 7.145 -9.416 1.00 89.56 193 LEU A C 1
ATOM 1526 O O . LEU A 1 193 ? -4.536 6.680 -10.451 1.00 8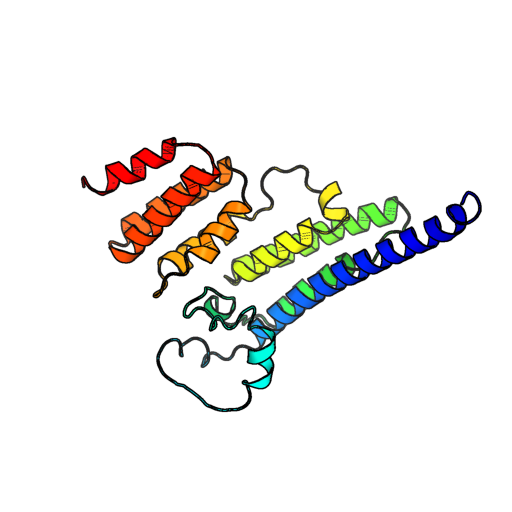9.56 193 LEU A O 1
ATOM 1530 N N . PRO A 1 194 ? -4.170 8.452 -9.123 1.00 88.12 194 PRO A N 1
ATOM 1531 C CA . PRO A 1 194 ? -4.737 9.400 -10.074 1.00 88.12 194 PRO A CA 1
ATOM 1532 C C . PRO A 1 194 ? -3.810 9.567 -11.296 1.00 88.12 194 PRO A C 1
ATOM 1534 O O . PRO A 1 194 ? -2.590 9.413 -11.160 1.00 88.12 194 PRO A O 1
ATOM 1537 N N . PRO A 1 195 ? -4.344 9.941 -12.478 1.00 87.81 195 PRO A N 1
ATOM 1538 C CA . PRO A 1 195 ? -3.570 10.028 -13.720 1.00 87.81 195 PRO A CA 1
ATOM 1539 C C . PRO A 1 195 ? -2.282 10.853 -13.608 1.00 87.81 195 PRO A C 1
ATOM 1541 O O . PRO A 1 195 ? -1.218 10.385 -13.999 1.00 87.81 195 PRO A O 1
ATOM 1544 N N . SER A 1 196 ? -2.341 12.026 -12.973 1.00 86.50 196 SER A N 1
ATOM 1545 C CA . SER A 1 196 ? -1.172 12.893 -12.771 1.00 86.50 196 SER A CA 1
ATOM 1546 C C . SER A 1 196 ? -0.050 12.222 -11.968 1.00 86.50 196 SER A C 1
ATOM 1548 O O . SER A 1 196 ? 1.129 12.440 -12.244 1.00 86.50 196 SER A O 1
ATOM 1550 N N . THR A 1 197 ? -0.393 11.380 -10.992 1.00 89.69 197 THR A N 1
ATOM 1551 C CA . THR A 1 197 ? 0.585 10.631 -10.193 1.00 89.69 197 THR A CA 1
ATOM 1552 C C . THR A 1 197 ? 1.136 9.436 -10.970 1.00 89.69 197 THR A C 1
ATOM 1554 O O . THR A 1 197 ? 2.327 9.142 -10.853 1.00 89.69 197 THR A O 1
ATOM 1557 N N . ILE A 1 198 ? 0.324 8.782 -11.812 1.00 90.69 198 ILE A N 1
ATOM 1558 C CA . ILE A 1 198 ? 0.792 7.715 -12.716 1.00 90.69 198 ILE A CA 1
ATOM 1559 C C . ILE A 1 198 ? 1.915 8.244 -13.614 1.00 90.69 198 ILE A C 1
ATOM 1561 O O . ILE A 1 198 ? 2.971 7.618 -13.706 1.00 90.69 198 ILE A O 1
ATOM 1565 N N . GLU A 1 199 ? 1.729 9.413 -14.228 1.00 87.94 199 GLU A N 1
ATOM 1566 C CA . GLU A 1 199 ? 2.734 10.031 -15.102 1.00 87.94 199 GLU A CA 1
ATOM 1567 C C . GLU A 1 199 ? 4.060 10.280 -14.375 1.00 87.94 199 GLU A C 1
ATOM 1569 O O . GLU A 1 199 ? 5.130 9.911 -14.866 1.00 87.94 199 GLU A O 1
ATOM 1574 N N . GLN A 1 200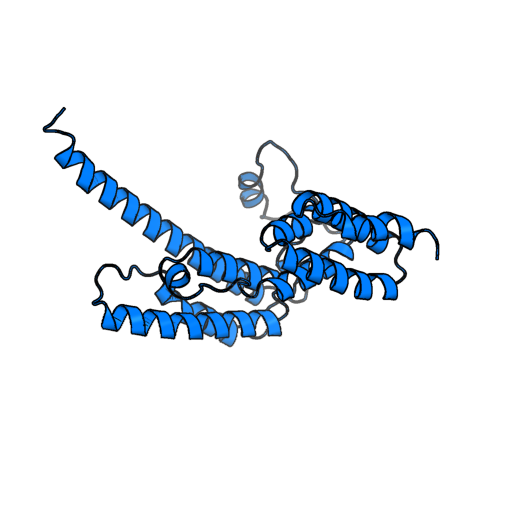 ? 4.000 10.833 -13.160 1.00 89.94 200 GLN A N 1
ATOM 1575 C CA . GLN A 1 200 ? 5.190 11.047 -12.335 1.00 89.94 200 GLN A CA 1
ATOM 1576 C C . GLN A 1 200 ? 5.921 9.734 -12.038 1.00 89.94 200 GLN A C 1
ATOM 1578 O O . GLN A 1 200 ? 7.140 9.657 -12.206 1.00 89.94 200 GLN A O 1
ATOM 1583 N N . VAL A 1 201 ? 5.189 8.685 -11.646 1.00 92.75 201 VAL A N 1
ATOM 1584 C CA . VAL A 1 201 ? 5.773 7.363 -11.374 1.00 92.75 201 VAL A CA 1
ATOM 1585 C C . VAL A 1 201 ? 6.444 6.800 -12.628 1.00 92.75 201 VAL A C 1
ATOM 1587 O O . VAL A 1 201 ? 7.570 6.308 -12.548 1.00 92.75 201 VAL A O 1
ATOM 1590 N N . ILE A 1 202 ? 5.810 6.908 -13.799 1.00 92.12 202 ILE A N 1
ATOM 1591 C CA . ILE A 1 202 ? 6.385 6.436 -15.065 1.00 92.12 202 ILE A CA 1
ATOM 1592 C C . ILE A 1 202 ? 7.677 7.187 -15.413 1.00 92.12 202 ILE A C 1
ATOM 1594 O O . ILE A 1 202 ? 8.658 6.557 -15.822 1.00 92.12 202 ILE A O 1
ATOM 1598 N N . LEU A 1 203 ? 7.720 8.506 -15.216 1.00 89.06 203 LEU A N 1
ATOM 1599 C CA . LEU A 1 203 ? 8.922 9.312 -15.447 1.00 89.06 203 LEU A CA 1
ATOM 1600 C C . LEU A 1 203 ? 10.063 8.953 -14.479 1.00 89.06 203 LEU A C 1
ATOM 1602 O O . LEU A 1 203 ? 11.213 8.822 -14.907 1.00 89.06 203 LEU A O 1
ATOM 1606 N N . GLU A 1 204 ? 9.768 8.737 -13.196 1.00 90.69 204 GLU A N 1
ATOM 1607 C CA . GLU A 1 204 ? 10.765 8.303 -12.207 1.00 90.69 204 GLU A CA 1
ATOM 1608 C C . GLU A 1 204 ? 11.316 6.899 -12.531 1.00 90.69 204 GLU A C 1
ATOM 1610 O O . GLU A 1 204 ? 12.533 6.661 -12.492 1.00 90.69 204 GLU A O 1
ATOM 1615 N N . LEU A 1 205 ? 10.438 5.969 -12.927 1.00 91.50 205 LEU A N 1
ATOM 1616 C CA . LEU A 1 205 ? 10.829 4.626 -13.360 1.00 91.50 205 LEU A CA 1
ATOM 1617 C C . LEU A 1 205 ? 11.714 4.675 -14.607 1.00 91.50 205 LEU A C 1
ATOM 1619 O O . LEU A 1 205 ? 12.734 3.987 -14.647 1.00 91.50 205 LEU A O 1
ATOM 1623 N N . ARG A 1 206 ? 11.381 5.525 -15.587 1.00 88.44 206 ARG A N 1
ATOM 1624 C CA . ARG A 1 206 ? 12.171 5.717 -16.811 1.00 88.44 206 ARG A CA 1
ATOM 1625 C C . ARG A 1 206 ? 13.627 6.037 -16.491 1.00 88.44 206 ARG A C 1
ATOM 1627 O O . ARG A 1 206 ? 14.515 5.348 -16.987 1.00 88.44 206 ARG A O 1
ATOM 1634 N N . ASN A 1 207 ? 13.851 7.054 -15.658 1.00 85.44 207 ASN A N 1
ATOM 1635 C CA . ASN A 1 207 ? 15.192 7.506 -15.279 1.00 85.44 207 ASN A CA 1
ATOM 1636 C C . ASN A 1 207 ? 15.995 6.383 -14.611 1.00 85.44 207 ASN A C 1
ATOM 1638 O O . ASN A 1 207 ? 17.201 6.253 -14.809 1.00 85.44 207 ASN A O 1
ATOM 1642 N N . THR A 1 208 ? 15.316 5.537 -13.839 1.00 84.44 208 THR A N 1
ATOM 1643 C CA . THR A 1 208 ? 15.960 4.418 -13.150 1.00 84.44 208 THR A CA 1
ATOM 1644 C C . THR A 1 208 ? 16.270 3.260 -14.102 1.00 84.44 208 THR A C 1
ATOM 1646 O O . THR A 1 208 ? 17.341 2.658 -14.019 1.00 84.44 208 THR A O 1
ATOM 1649 N N . VAL A 1 209 ? 15.357 2.944 -15.025 1.00 85.44 209 VAL A N 1
ATOM 1650 C CA . VAL A 1 209 ? 15.506 1.847 -15.994 1.00 85.44 209 VAL A CA 1
ATOM 1651 C C . VAL A 1 209 ? 16.551 2.179 -17.061 1.00 85.44 209 VAL A C 1
ATOM 1653 O O . VAL A 1 209 ? 17.366 1.314 -17.390 1.00 85.44 209 VAL A O 1
ATOM 1656 N N . SER A 1 210 ? 16.596 3.423 -17.553 1.00 81.75 210 SER A N 1
ATOM 1657 C CA . SER A 1 210 ? 17.568 3.857 -18.570 1.00 81.75 210 SER A CA 1
ATOM 1658 C C . SER A 1 210 ? 19.016 3.670 -18.118 1.00 81.75 210 SER A C 1
ATOM 1660 O O . SER A 1 210 ? 19.877 3.316 -18.920 1.00 81.75 210 SER A O 1
ATOM 1662 N N . ASN A 1 211 ? 19.281 3.824 -16.821 1.00 78.19 211 ASN A N 1
ATOM 1663 C CA . ASN A 1 211 ? 20.626 3.698 -16.263 1.00 78.19 211 ASN A CA 1
ATOM 1664 C C . ASN A 1 211 ? 21.111 2.241 -16.150 1.00 78.19 211 ASN A C 1
ATOM 1666 O O . ASN A 1 211 ? 22.313 2.006 -16.048 1.00 78.19 211 ASN A O 1
ATOM 1670 N N . ARG A 1 212 ? 20.209 1.247 -16.175 1.00 74.38 212 ARG A N 1
ATOM 1671 C CA . ARG A 1 212 ? 20.536 -0.157 -15.856 1.00 74.38 212 ARG A CA 1
ATOM 1672 C C . ARG A 1 212 ? 20.904 -1.035 -17.055 1.00 74.38 212 ARG A C 1
ATOM 1674 O O . ARG A 1 212 ? 21.373 -2.148 -16.845 1.00 74.38 212 ARG A O 1
ATOM 1681 N N . LYS A 1 213 ? 20.702 -0.567 -18.294 1.00 74.31 213 LYS A N 1
ATOM 1682 C CA . LYS A 1 213 ? 21.075 -1.268 -19.547 1.00 74.31 213 LYS A CA 1
ATOM 1683 C C . LYS A 1 213 ? 20.587 -2.732 -19.668 1.00 74.31 213 LYS A C 1
ATOM 1685 O O . LYS A 1 213 ? 21.200 -3.519 -20.380 1.00 74.31 213 LYS A O 1
ATOM 1690 N N . SER A 1 214 ? 19.489 -3.111 -19.007 1.00 85.19 214 SER A N 1
ATOM 1691 C CA . SER A 1 214 ? 18.881 -4.449 -19.128 1.00 85.19 214 SER A CA 1
ATOM 1692 C C . SER A 1 214 ? 17.784 -4.440 -20.203 1.00 85.19 214 SER A C 1
ATOM 1694 O O . SER A 1 214 ? 16.749 -3.797 -19.986 1.00 85.19 214 SER A O 1
ATOM 1696 N N . PRO A 1 215 ? 17.945 -5.159 -21.335 1.00 85.81 215 PRO A N 1
ATOM 1697 C CA . PRO A 1 215 ? 16.921 -5.213 -22.381 1.00 85.81 215 PRO A CA 1
ATOM 1698 C C . PRO A 1 215 ? 15.592 -5.781 -21.874 1.00 85.81 215 PRO A C 1
ATOM 1700 O O . PRO A 1 215 ? 14.527 -5.289 -22.237 1.00 85.81 215 PRO A O 1
ATOM 1703 N N . GLN A 1 216 ? 15.640 -6.775 -20.981 1.00 87.25 216 GLN A N 1
ATOM 1704 C CA . GLN A 1 216 ? 14.435 -7.392 -20.426 1.00 87.25 216 GLN A CA 1
ATOM 1705 C C . GLN A 1 216 ? 13.650 -6.412 -19.549 1.00 87.25 216 GLN A C 1
ATOM 1707 O O . GLN A 1 216 ? 12.437 -6.277 -19.701 1.00 87.25 216 GLN A O 1
ATOM 1712 N N . THR A 1 217 ? 14.338 -5.693 -18.659 1.00 88.69 217 THR A N 1
ATOM 1713 C CA . THR A 1 217 ? 13.715 -4.667 -17.810 1.00 88.69 217 THR A CA 1
ATOM 1714 C C . THR A 1 217 ? 13.152 -3.529 -18.660 1.00 88.69 217 THR A C 1
ATOM 1716 O O . THR A 1 217 ? 12.068 -3.033 -18.364 1.00 88.69 217 THR A O 1
ATOM 1719 N N . MET A 1 218 ? 13.835 -3.164 -19.751 1.00 88.00 218 MET A N 1
ATOM 1720 C CA . MET A 1 218 ? 13.350 -2.168 -20.708 1.00 88.00 218 MET A CA 1
ATOM 1721 C C . MET A 1 218 ? 12.050 -2.615 -21.389 1.00 88.00 218 MET A C 1
ATOM 1723 O O . MET A 1 218 ? 11.085 -1.858 -21.425 1.00 88.00 218 MET A O 1
ATOM 1727 N N . ILE A 1 219 ? 11.981 -3.857 -21.875 1.00 89.38 219 ILE A N 1
ATOM 1728 C CA . ILE A 1 219 ? 10.759 -4.408 -22.483 1.00 89.38 219 ILE A CA 1
ATOM 1729 C C . ILE A 1 219 ? 9.610 -4.432 -21.468 1.00 89.38 219 ILE A C 1
ATOM 1731 O O . ILE A 1 219 ? 8.489 -4.047 -21.800 1.00 89.38 219 ILE A O 1
ATOM 1735 N N . ASN A 1 220 ? 9.875 -4.857 -20.230 1.00 91.50 220 ASN A N 1
ATOM 1736 C CA . ASN A 1 220 ? 8.869 -4.855 -19.168 1.00 91.50 220 ASN A CA 1
ATOM 1737 C C . ASN A 1 220 ? 8.372 -3.428 -18.878 1.00 91.50 220 ASN A C 1
ATOM 1739 O O . ASN A 1 220 ? 7.169 -3.213 -18.748 1.00 91.50 220 ASN A O 1
ATOM 1743 N N . PHE A 1 221 ? 9.279 -2.447 -18.840 1.00 92.19 221 PHE A N 1
ATOM 1744 C CA . PHE A 1 221 ? 8.935 -1.040 -18.650 1.00 92.19 221 PHE A CA 1
ATOM 1745 C C . PHE A 1 221 ? 8.070 -0.505 -19.798 1.00 92.19 221 PHE A C 1
ATOM 1747 O O . PHE A 1 221 ? 7.038 0.105 -19.541 1.00 92.19 221 PHE A O 1
ATOM 1754 N N . LEU A 1 222 ? 8.415 -0.792 -21.058 1.00 90.31 222 LEU A N 1
ATOM 1755 C CA . LEU A 1 222 ? 7.608 -0.378 -22.212 1.00 90.31 222 LEU A CA 1
ATOM 1756 C C . LEU A 1 222 ? 6.188 -0.963 -22.165 1.00 90.31 222 LEU A C 1
ATOM 1758 O O . LEU A 1 222 ? 5.230 -0.260 -22.476 1.00 90.31 222 LEU A O 1
ATOM 1762 N N . ARG A 1 223 ? 6.030 -2.218 -21.722 1.00 91.12 223 ARG A N 1
ATOM 1763 C CA . ARG A 1 223 ? 4.706 -2.832 -21.508 1.00 91.12 223 ARG A CA 1
ATOM 1764 C C . ARG A 1 223 ? 3.912 -2.118 -20.410 1.00 91.12 223 ARG A C 1
ATOM 1766 O O . ARG A 1 223 ? 2.709 -1.928 -20.560 1.00 91.12 223 ARG A O 1
ATOM 1773 N N . LEU A 1 224 ? 4.576 -1.691 -19.335 1.00 92.12 224 LEU A N 1
ATOM 1774 C CA . LEU A 1 224 ? 3.947 -0.902 -18.275 1.00 92.12 224 LEU A CA 1
ATOM 1775 C C . LEU A 1 224 ? 3.519 0.488 -18.773 1.00 92.12 224 LEU A C 1
ATOM 1777 O O . LEU A 1 224 ? 2.419 0.931 -18.459 1.00 92.12 224 LEU A O 1
ATOM 1781 N N . VAL A 1 225 ? 4.342 1.149 -19.597 1.00 91.06 225 VAL A N 1
ATOM 1782 C CA . VAL A 1 225 ? 4.004 2.437 -20.233 1.00 91.06 225 VAL A CA 1
ATOM 1783 C C . VAL A 1 225 ? 2.786 2.299 -21.143 1.00 91.06 225 VAL A C 1
ATOM 1785 O O . VAL A 1 225 ? 1.889 3.130 -21.073 1.00 91.06 225 VAL A O 1
ATOM 1788 N N . GLN A 1 226 ? 2.717 1.240 -21.959 1.00 89.31 226 GLN A N 1
ATOM 1789 C CA . GLN A 1 226 ? 1.544 0.971 -22.802 1.00 89.31 226 GLN A CA 1
ATOM 1790 C C . GLN A 1 226 ? 0.262 0.881 -21.972 1.00 89.31 226 GLN A C 1
ATOM 1792 O O . GLN A 1 226 ? -0.753 1.465 -22.342 1.00 89.31 226 GLN A O 1
ATOM 1797 N N . PHE A 1 227 ? 0.316 0.181 -20.839 1.00 90.69 227 PHE A N 1
ATOM 1798 C CA . PHE A 1 227 ? -0.813 0.097 -19.922 1.00 90.69 227 PHE A CA 1
ATOM 1799 C C . PHE A 1 227 ? -1.156 1.455 -19.291 1.00 90.69 227 PHE A C 1
ATOM 1801 O O . PHE A 1 227 ? -2.324 1.834 -19.271 1.00 90.69 227 PHE A O 1
ATOM 1808 N N . ALA A 1 228 ? -0.156 2.216 -18.838 1.00 89.75 228 ALA A N 1
ATOM 1809 C CA . ALA A 1 228 ? -0.360 3.548 -18.273 1.00 89.75 228 ALA A CA 1
ATOM 1810 C C . ALA A 1 228 ? -1.034 4.505 -19.271 1.00 89.75 228 ALA A C 1
ATOM 1812 O O . ALA A 1 228 ? -1.986 5.177 -18.901 1.00 89.75 228 ALA A O 1
ATOM 1813 N N . THR A 1 229 ? -0.619 4.503 -20.543 1.00 87.12 229 THR A N 1
ATOM 1814 C CA . THR A 1 229 ? -1.251 5.302 -21.610 1.00 87.12 229 THR A CA 1
ATOM 1815 C C . THR A 1 229 ? -2.721 4.941 -21.827 1.00 87.12 229 THR A C 1
ATOM 1817 O O . THR A 1 229 ? -3.528 5.819 -22.111 1.00 87.12 229 THR A O 1
ATOM 1820 N N . ILE A 1 230 ? -3.085 3.661 -21.693 1.00 87.00 230 ILE A N 1
ATOM 1821 C CA . ILE A 1 230 ? -4.491 3.239 -21.771 1.00 87.00 230 ILE A CA 1
ATOM 1822 C C . ILE A 1 230 ? -5.269 3.758 -20.556 1.00 87.00 230 ILE A C 1
ATOM 1824 O O . ILE A 1 230 ? -6.391 4.221 -20.718 1.00 87.00 230 ILE A O 1
ATOM 1828 N N . LEU A 1 231 ? -4.684 3.693 -19.355 1.00 85.19 231 LEU A N 1
ATOM 1829 C CA . LEU A 1 231 ? -5.343 4.143 -18.126 1.00 85.19 231 LEU A CA 1
ATOM 1830 C C . LEU A 1 231 ? -5.540 5.658 -18.048 1.00 85.19 231 LEU A C 1
ATOM 1832 O O . LEU A 1 231 ? -6.551 6.102 -17.513 1.00 85.19 231 LEU A O 1
ATOM 1836 N N . THR A 1 232 ? -4.572 6.449 -18.511 1.00 84.12 232 THR A N 1
ATOM 1837 C CA . THR A 1 232 ? -4.641 7.914 -18.417 1.00 84.12 232 THR A CA 1
ATOM 1838 C C . THR A 1 232 ? -5.347 8.557 -19.605 1.00 84.12 232 THR A C 1
ATOM 1840 O O . THR A 1 232 ? -5.585 9.760 -19.573 1.00 84.12 232 THR A O 1
ATOM 1843 N N . GLU A 1 233 ? -5.637 7.783 -20.659 1.00 80.50 233 GLU A N 1
ATOM 1844 C CA . GLU A 1 233 ? -6.070 8.271 -21.978 1.00 80.50 233 GLU A CA 1
ATOM 1845 C C . GLU A 1 233 ? -5.129 9.342 -22.574 1.00 80.50 233 GLU A C 1
ATOM 1847 O O . GLU A 1 233 ? -5.469 10.014 -23.550 1.00 80.50 233 GLU A O 1
ATOM 1852 N N . ASP A 1 234 ? -3.914 9.476 -22.025 1.00 69.94 234 ASP A N 1
ATOM 1853 C CA . ASP A 1 234 ? -2.927 10.461 -22.445 1.00 69.94 234 ASP A CA 1
ATOM 1854 C C . ASP A 1 234 ? -1.761 9.802 -23.194 1.00 69.94 234 ASP A C 1
ATOM 1856 O O . ASP A 1 234 ? -0.942 9.043 -22.659 1.00 69.94 234 ASP A O 1
ATOM 1860 N N . ALA A 1 235 ? -1.665 10.147 -24.477 1.00 64.81 235 ALA A N 1
ATOM 1861 C CA . ALA A 1 235 ? -0.618 9.707 -25.384 1.00 64.81 235 ALA A CA 1
ATOM 1862 C C . ALA A 1 235 ? 0.680 10.532 -25.287 1.00 64.81 235 ALA A C 1
ATOM 1864 O O . ALA A 1 235 ? 1.620 10.257 -26.038 1.00 64.81 235 ALA A O 1
ATOM 1865 N N . THR A 1 236 ? 0.808 11.504 -24.375 1.00 65.56 236 THR A N 1
ATOM 1866 C CA . THR A 1 236 ? 2.089 12.192 -24.097 1.00 65.56 236 THR A CA 1
ATOM 1867 C C . THR A 1 236 ? 3.229 11.198 -23.866 1.00 65.56 236 THR A C 1
ATOM 1869 O O . THR A 1 236 ? 4.344 11.385 -24.366 1.00 65.56 236 THR A O 1
ATOM 1872 N N 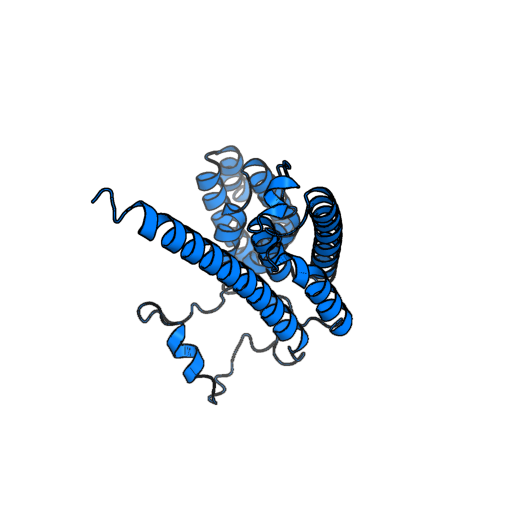. HIS A 1 237 ? 2.923 10.084 -23.201 1.00 61.12 237 HIS A N 1
ATOM 1873 C CA . HIS A 1 237 ? 3.851 9.005 -22.878 1.00 61.12 237 HIS A CA 1
ATOM 1874 C C . HIS A 1 237 ? 4.102 8.051 -24.062 1.00 61.12 237 HIS A C 1
ATOM 1876 O O . HIS A 1 237 ? 5.109 7.342 -24.080 1.00 61.12 237 HIS A O 1
ATOM 1882 N N . ALA A 1 238 ? 3.280 8.094 -25.118 1.00 61.75 238 ALA A N 1
ATOM 1883 C CA . ALA A 1 238 ? 3.458 7.282 -26.325 1.00 61.75 238 ALA A CA 1
ATOM 1884 C C . ALA A 1 238 ? 4.733 7.651 -27.102 1.00 61.75 238 ALA A C 1
ATOM 1886 O O . ALA A 1 238 ? 5.329 6.793 -27.753 1.00 61.75 238 ALA A O 1
ATOM 1887 N N . LYS A 1 239 ? 5.229 8.893 -26.972 1.00 61.78 239 LYS A N 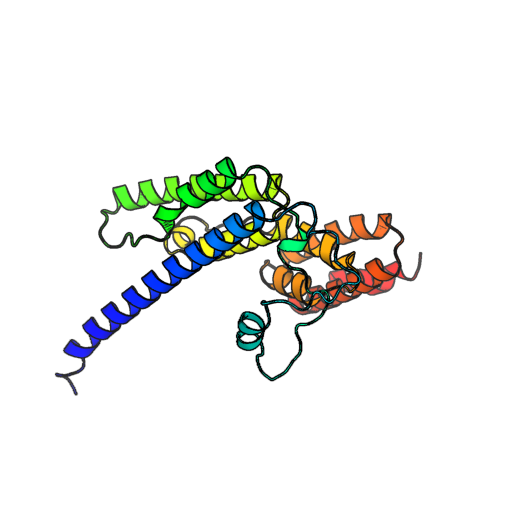1
ATOM 1888 C CA . LYS A 1 239 ? 6.552 9.283 -27.499 1.00 61.78 239 LYS A CA 1
ATOM 1889 C C . LYS A 1 239 ? 7.691 8.473 -26.873 1.00 61.78 239 LYS A C 1
ATOM 1891 O O . LYS A 1 239 ? 8.723 8.287 -27.508 1.00 61.78 239 LYS A O 1
ATOM 1896 N N . MET A 1 240 ? 7.521 7.952 -25.654 1.00 63.50 240 MET A N 1
ATOM 1897 C CA . MET A 1 240 ? 8.516 7.070 -25.038 1.00 63.50 240 MET A CA 1
ATOM 1898 C C . MET A 1 240 ? 8.557 5.698 -25.712 1.00 63.50 240 MET A C 1
ATOM 1900 O O . MET A 1 240 ? 9.630 5.114 -25.816 1.00 63.50 240 MET A O 1
ATOM 1904 N N . LEU A 1 241 ? 7.438 5.215 -26.256 1.00 59.19 241 LEU A N 1
ATOM 1905 C CA . LEU A 1 241 ? 7.416 3.967 -27.025 1.00 59.19 241 LEU A CA 1
ATOM 1906 C C . LEU A 1 241 ? 8.231 4.074 -28.322 1.00 59.19 241 LEU A C 1
ATOM 1908 O O . LEU A 1 241 ? 8.745 3.067 -28.800 1.00 59.19 241 LEU A O 1
ATOM 1912 N N . THR A 1 242 ? 8.376 5.281 -28.878 1.00 56.78 242 THR A N 1
ATOM 1913 C CA . THR A 1 242 ? 9.077 5.523 -30.147 1.00 56.78 242 THR A CA 1
ATOM 1914 C C . THR A 1 242 ? 10.498 6.071 -29.981 1.00 56.78 242 THR A C 1
ATOM 1916 O O . THR A 1 242 ? 11.364 5.739 -30.785 1.00 56.78 242 THR A O 1
ATOM 1919 N N . MET A 1 243 ? 10.786 6.866 -28.942 1.00 55.75 243 MET A N 1
ATOM 1920 C CA . MET A 1 243 ? 12.110 7.485 -28.747 1.00 55.75 243 MET A CA 1
ATOM 1921 C C . MET A 1 243 ? 13.186 6.540 -28.193 1.00 55.75 243 MET A C 1
ATOM 1923 O O . MET A 1 243 ? 14.365 6.781 -28.426 1.00 55.75 243 MET A O 1
ATOM 1927 N N . PHE A 1 244 ? 12.820 5.464 -27.492 1.00 53.62 244 PHE A N 1
ATOM 1928 C CA . PHE A 1 244 ? 13.799 4.550 -26.882 1.00 53.62 244 PHE A CA 1
ATOM 1929 C C . PHE A 1 244 ? 14.470 3.570 -27.859 1.00 53.62 244 PHE A C 1
ATOM 1931 O O . PHE A 1 244 ? 15.484 2.977 -27.508 1.00 53.62 244 PHE A O 1
ATOM 1938 N N . PHE A 1 245 ? 13.945 3.408 -29.076 1.00 45.16 245 PHE A N 1
ATOM 1939 C CA . PHE A 1 245 ? 14.539 2.537 -30.101 1.00 45.16 245 PHE A CA 1
ATOM 1940 C C . PHE A 1 245 ? 15.522 3.260 -31.040 1.00 45.16 245 PHE A C 1
ATOM 1942 O O . PHE A 1 245 ? 16.115 2.612 -31.897 1.00 45.16 245 PHE A O 1
ATOM 1949 N N . ASN A 1 246 ? 15.711 4.576 -30.879 1.00 35.94 246 ASN A N 1
ATOM 1950 C CA . ASN A 1 246 ? 16.535 5.413 -31.764 1.00 35.94 246 ASN A CA 1
ATOM 1951 C C . ASN A 1 246 ? 17.809 5.976 -31.094 1.00 35.94 246 ASN A C 1
ATOM 1953 O O . ASN A 1 246 ? 18.385 6.931 -31.616 1.00 35.94 246 ASN A O 1
ATOM 1957 N N . SER A 1 247 ? 18.242 5.426 -29.951 1.00 36.28 247 SER A N 1
ATOM 1958 C CA . SER A 1 247 ? 19.500 5.791 -29.272 1.00 36.28 247 SER A CA 1
ATOM 1959 C C . SER A 1 247 ? 20.514 4.659 -29.286 1.00 36.28 247 SER A C 1
ATOM 1961 O O . SER A 1 247 ? 20.122 3.564 -28.817 1.00 36.28 247 SER A O 1
#

Foldseek 3Di:
DVVVVVVVVVVVVVVVVVVLLVVLLVLLVVLLVLLVVLQPDDPVPLPPLDDDDPDDDCPVVLVVPPPPVDHDDRLPDDQVPQHHDPPNVVSNVLSVQLSCLSDDPPPPDPVVVVVVLVSNVVSLVVNLVSCVVSSSLVSSLSSLVSCCVGPSSVVVDPDQDSVNLPSLLSSLLSQLPDVVRDLVSNLVSLLVHDLVSSVVSLVVSCVVQVVPPDPSSVVSSLVSLVSSCVSNVDCPSVVVVVVVVPD

pLDDT: mean 78.1, std 17.28, range [31.52, 94.94]

Secondary structure (DSSP, 8-state):
-TTTHHHHHHHHHHHHHHHHHHHHHHHHHHHHHHHHHHHT--TTSSS-SSS----SS-HHHHSTT-GGGPPPPTT---GGGG---S-HHHHHHHHHHGGGGGS--TTS-HHHHHHHHHHHHHHHHHHHHHHHHTT-HHHHHHHHHHHHHSHHHHHH---S--SHHHHHHHHHHHHHHSSS--SHHHHHHHTTS-HHHHHHHHHHHHHHHHTT--HHHHHHHHHHHHHHHHHH--GGGHHHHHHTT--

Organism: Haemonchus placei (NCBI:txid6290)